Protein AF-A0A1C7LKT2-F1 (afdb_monomer_lite)

Radius of gyration: 26.26 Å; chains: 1; bounding box: 63×82×90 Å

Sequence (319 aa):
MPSHQHATASMPKRRVGNPVPAPVSAPTPRAPQPAPLPENSLSSSDDDTDPEGKGTTSKSAQALRNAARLIPWSIDLFILSLQVFQVGMHPEGDVSRSLSPVDEDEDEDEDDVIERERLRAEKWAEMERQYNMLLALIPGLKKEIERLEDDEPEALHTLADFLDDMVHKAHSDDVGALHYMVLNYFPKGPKYPPLDTDLKDRRGFENVTTGQFCASVHDGDTEVTADDYPSFLYDQDEYDPEAIDKGFLRGALLVMCFKSLFLGPRNAKKHAGKKENGPGKLSLAQKYNITSVTPRLIAYIAVLVHFVLNSQAQWAQID

Structure (mmCIF, N/CA/C/O backbone):
data_AF-A0A1C7LKT2-F1
#
_entry.id   AF-A0A1C7LKT2-F1
#
loop_
_atom_site.group_PDB
_atom_site.id
_atom_site.type_symbol
_atom_site.label_atom_id
_atom_site.label_alt_id
_atom_site.label_comp_id
_atom_site.label_asym_id
_atom_site.label_entity_id
_atom_site.label_seq_id
_atom_site.pdbx_PDB_ins_code
_atom_site.Cartn_x
_atom_site.Cartn_y
_atom_site.Cartn_z
_atom_site.occupancy
_atom_site.B_iso_or_equiv
_atom_site.auth_seq_id
_atom_site.auth_comp_id
_atom_site.auth_asym_id
_atom_site.auth_atom_id
_atom_site.pdbx_PDB_model_num
ATOM 1 N N . MET A 1 1 ? 10.190 -49.371 59.479 1.00 43.12 1 MET A N 1
ATOM 2 C CA . MET A 1 1 ? 10.252 -50.659 58.749 1.00 43.12 1 MET A CA 1
ATOM 3 C C . MET A 1 1 ? 8.806 -51.089 58.536 1.00 43.12 1 MET A C 1
ATOM 5 O O . MET A 1 1 ? 8.136 -51.188 59.556 1.00 43.12 1 MET A O 1
ATOM 9 N N . PRO A 1 2 ? 8.280 -51.228 57.302 1.00 37.12 2 PRO A N 1
ATOM 10 C CA . PRO A 1 2 ? 8.964 -51.703 56.100 1.00 37.12 2 PRO A CA 1
ATOM 11 C C . PRO A 1 2 ? 8.897 -50.769 54.871 1.00 37.12 2 PRO A C 1
ATOM 13 O O . PRO A 1 2 ? 8.131 -49.816 54.795 1.00 37.12 2 PRO A O 1
ATOM 16 N N . SER A 1 3 ? 9.779 -51.112 53.940 1.00 37.16 3 SER A N 1
ATOM 17 C CA . SER A 1 3 ? 9.945 -50.752 52.530 1.00 37.16 3 SER A CA 1
ATOM 18 C C . SER A 1 3 ? 8.775 -51.146 51.617 1.00 37.16 3 SER A C 1
ATOM 20 O O . SER A 1 3 ? 8.161 -52.172 51.885 1.00 37.16 3 SER A O 1
ATOM 22 N N . HIS A 1 4 ? 8.574 -50.397 50.518 1.00 30.36 4 HIS A N 1
ATOM 23 C CA . HIS A 1 4 ? 8.086 -50.769 49.160 1.00 30.36 4 HIS A CA 1
ATOM 24 C C . HIS A 1 4 ? 7.442 -49.514 48.526 1.00 30.36 4 HIS A C 1
ATOM 26 O O . HIS A 1 4 ? 6.746 -48.798 49.228 1.00 30.36 4 HIS A O 1
ATOM 32 N N . GLN A 1 5 ? 7.563 -49.123 47.257 1.00 33.22 5 GLN A N 1
ATOM 33 C CA . GLN A 1 5 ? 8.226 -49.571 46.029 1.00 33.22 5 GLN A CA 1
ATOM 34 C C . GLN A 1 5 ? 8.144 -48.345 45.088 1.00 33.22 5 GLN A C 1
ATOM 36 O O . GLN A 1 5 ? 7.064 -47.777 44.940 1.00 33.22 5 GLN A O 1
ATOM 41 N N . HIS A 1 6 ? 9.241 -47.921 44.455 1.00 32.25 6 HIS A N 1
ATOM 42 C CA . HIS A 1 6 ? 9.173 -46.945 43.361 1.00 32.25 6 HIS A CA 1
ATOM 43 C C . HIS A 1 6 ? 8.729 -47.672 42.088 1.00 32.25 6 HIS A C 1
ATOM 45 O O . HIS A 1 6 ? 9.453 -48.526 41.581 1.00 32.25 6 HIS A O 1
ATOM 51 N N . ALA A 1 7 ? 7.542 -47.342 41.581 1.00 32.31 7 ALA A N 1
ATOM 52 C CA . ALA A 1 7 ? 7.090 -47.769 40.265 1.00 32.31 7 ALA A CA 1
ATOM 53 C C . ALA A 1 7 ? 7.686 -46.833 39.202 1.00 32.31 7 ALA A C 1
ATOM 55 O O . ALA A 1 7 ? 7.346 -45.653 39.137 1.00 32.31 7 ALA A O 1
ATOM 56 N N . THR A 1 8 ? 8.590 -47.354 38.374 1.00 33.34 8 THR A N 1
ATOM 57 C CA . THR A 1 8 ? 9.055 -46.700 37.150 1.00 33.34 8 THR A CA 1
ATOM 58 C C . THR A 1 8 ? 8.085 -47.037 36.017 1.00 33.34 8 THR A C 1
ATOM 60 O O . THR A 1 8 ? 7.976 -48.183 35.585 1.00 33.34 8 THR A O 1
ATOM 63 N N . ALA A 1 9 ? 7.339 -46.041 35.541 1.00 34.56 9 ALA A N 1
ATOM 64 C CA . ALA A 1 9 ? 6.486 -46.185 34.366 1.00 34.56 9 ALA A CA 1
ATOM 65 C C . ALA A 1 9 ? 7.345 -46.094 33.092 1.00 34.56 9 ALA A C 1
ATOM 67 O O . ALA A 1 9 ? 7.949 -45.062 32.807 1.00 34.56 9 ALA A O 1
ATOM 68 N N . SER A 1 10 ? 7.414 -47.188 32.331 1.00 34.94 10 SER A N 1
ATOM 69 C CA . SER A 1 10 ? 8.033 -47.240 31.003 1.00 34.94 10 SER A CA 1
ATOM 70 C C . SER A 1 10 ? 7.023 -46.772 29.950 1.00 34.94 10 SER A C 1
ATOM 72 O O . SER A 1 10 ? 5.938 -47.343 29.840 1.00 34.94 10 SER A O 1
ATOM 74 N N . MET A 1 11 ? 7.360 -45.724 29.190 1.00 36.59 11 MET A N 1
ATOM 75 C CA . MET A 1 11 ? 6.537 -45.246 28.072 1.00 36.59 11 MET A CA 1
ATOM 76 C C . MET A 1 11 ? 6.595 -46.212 26.872 1.00 36.59 11 MET A C 1
ATOM 78 O O . MET A 1 11 ? 7.679 -46.685 26.519 1.00 36.59 11 MET A O 1
ATOM 82 N N . PRO A 1 12 ? 5.468 -46.476 26.184 1.00 37.53 12 PRO A N 1
ATOM 83 C CA . PRO A 1 12 ? 5.465 -47.285 24.971 1.00 37.53 12 PRO A CA 1
ATOM 84 C C . PRO A 1 12 ? 6.092 -46.520 23.794 1.00 37.53 12 PRO A C 1
ATOM 86 O O . PRO A 1 12 ? 5.756 -45.368 23.521 1.00 37.53 12 PRO A O 1
ATOM 89 N N . LYS A 1 13 ? 7.000 -47.182 23.064 1.00 40.09 13 LYS A N 1
ATOM 90 C CA . LYS A 1 13 ? 7.654 -46.635 21.865 1.00 40.09 13 LYS A CA 1
ATOM 91 C C . LYS A 1 13 ? 6.621 -46.336 20.769 1.00 40.09 13 LYS A C 1
ATOM 93 O O . LYS A 1 13 ? 5.863 -47.217 20.362 1.00 40.09 13 LYS A O 1
ATOM 98 N N . ARG A 1 14 ? 6.631 -45.094 20.276 1.00 37.56 14 ARG A N 1
ATOM 99 C CA . ARG A 1 14 ? 5.799 -44.597 19.169 1.00 37.56 14 ARG A CA 1
ATOM 100 C C . ARG A 1 14 ? 6.119 -45.387 17.892 1.00 37.56 14 ARG A C 1
ATOM 102 O O . ARG A 1 14 ? 7.275 -45.477 17.486 1.00 37.56 14 ARG A O 1
ATOM 109 N N . ARG A 1 15 ? 5.098 -45.978 17.270 1.00 37.84 15 ARG A N 1
ATOM 110 C CA . ARG A 1 15 ? 5.201 -46.671 15.978 1.00 37.84 15 ARG A CA 1
ATOM 111 C C . ARG A 1 15 ? 5.402 -45.605 14.894 1.00 37.84 15 ARG A C 1
ATOM 113 O O . ARG A 1 15 ? 4.523 -44.768 14.710 1.00 37.84 15 ARG A O 1
ATOM 120 N N . VAL A 1 16 ? 6.550 -45.609 14.219 1.00 41.91 16 VAL A N 1
ATOM 121 C CA . VAL A 1 16 ? 6.811 -44.730 13.068 1.00 41.91 16 VAL A CA 1
ATOM 122 C C . VAL A 1 16 ? 5.925 -45.210 11.918 1.00 41.91 16 VAL A C 1
ATOM 124 O O . VAL A 1 16 ? 6.128 -46.301 11.388 1.00 41.91 16 VAL A O 1
ATOM 127 N N . GLY A 1 17 ? 4.875 -44.449 11.610 1.00 43.19 17 GLY A N 1
ATOM 128 C CA . GLY A 1 17 ? 4.082 -44.631 10.397 1.00 43.19 17 GLY A CA 1
ATOM 129 C C . GLY A 1 17 ? 4.823 -44.043 9.198 1.00 43.19 17 GLY A C 1
ATOM 130 O O . GLY A 1 17 ? 5.532 -43.049 9.345 1.00 43.19 17 GLY A O 1
ATOM 131 N N . ASN A 1 18 ? 4.675 -44.664 8.027 1.00 41.94 18 ASN A N 1
ATOM 132 C CA . ASN A 1 18 ? 5.232 -44.148 6.776 1.00 41.94 18 ASN A CA 1
ATOM 133 C C . ASN A 1 18 ? 4.721 -42.721 6.488 1.00 41.94 18 ASN A C 1
ATOM 135 O O . ASN A 1 18 ? 3.565 -42.426 6.810 1.00 41.94 18 ASN A O 1
ATOM 139 N N . PRO A 1 19 ? 5.543 -41.854 5.868 1.00 38.00 19 PRO A N 1
ATOM 140 C CA . PRO A 1 19 ? 5.160 -40.480 5.574 1.00 38.00 19 PRO A CA 1
ATOM 141 C C . PRO A 1 19 ? 3.972 -40.437 4.608 1.00 38.00 19 PRO A C 1
ATOM 143 O O . PRO A 1 19 ? 3.955 -41.105 3.573 1.00 38.00 19 PRO A O 1
ATOM 146 N N . VAL A 1 20 ? 2.966 -39.645 4.978 1.00 45.84 20 VAL A N 1
ATOM 147 C CA . VAL A 1 20 ? 1.827 -39.296 4.126 1.00 45.84 20 VAL A CA 1
ATOM 148 C C . VAL A 1 20 ? 2.336 -38.325 3.051 1.00 45.84 20 VAL A C 1
ATOM 150 O O . VAL A 1 20 ? 3.010 -37.359 3.410 1.00 45.84 20 VAL A O 1
ATOM 153 N N . PRO A 1 21 ? 2.064 -38.550 1.753 1.00 38.00 21 PRO A N 1
ATOM 154 C CA . PRO A 1 21 ? 2.468 -37.613 0.710 1.00 38.00 21 PRO A CA 1
ATOM 155 C C . PRO A 1 21 ? 1.769 -36.263 0.909 1.00 38.00 21 PRO A C 1
ATOM 157 O O . PRO A 1 21 ? 0.573 -36.213 1.206 1.00 38.00 21 PRO A O 1
ATOM 160 N N . ALA A 1 22 ? 2.531 -35.178 0.753 1.00 37.25 22 ALA A N 1
ATOM 161 C CA . ALA A 1 22 ? 2.031 -33.816 0.880 1.00 37.25 22 ALA A CA 1
ATOM 162 C C . ALA A 1 22 ? 0.863 -33.564 -0.096 1.00 37.25 22 ALA A C 1
ATOM 164 O O . ALA A 1 22 ? 0.905 -34.037 -1.238 1.00 37.25 22 ALA A O 1
ATOM 165 N N . PRO A 1 23 ? -0.184 -32.833 0.326 1.00 35.50 23 PRO A N 1
ATOM 166 C CA . PRO A 1 23 ? -1.271 -32.464 -0.565 1.00 35.50 23 PRO A CA 1
ATOM 167 C C . PRO A 1 23 ? -0.732 -31.572 -1.686 1.00 35.50 23 PRO A C 1
ATOM 169 O O . PRO A 1 23 ? -0.062 -30.573 -1.441 1.00 35.50 23 PRO A O 1
ATOM 172 N N . VAL A 1 24 ? -1.031 -31.951 -2.928 1.00 39.66 24 VAL A N 1
ATOM 173 C CA . VAL A 1 24 ? -0.733 -31.150 -4.117 1.00 39.66 24 VAL A CA 1
ATOM 174 C C . VAL A 1 24 ? -1.527 -29.848 -4.014 1.00 39.66 24 VAL A C 1
ATOM 176 O O . VAL A 1 24 ? -2.759 -29.876 -4.021 1.00 39.66 24 VAL A O 1
ATOM 179 N N . SER A 1 25 ? -0.827 -28.720 -3.889 1.00 36.69 25 SER A N 1
ATOM 180 C CA . SER A 1 25 ? -1.429 -27.387 -3.855 1.00 36.69 25 SER A CA 1
ATOM 181 C C . SER A 1 25 ? -2.279 -27.167 -5.104 1.00 36.69 25 SER A C 1
ATOM 183 O O . SER A 1 25 ? -1.775 -27.177 -6.228 1.00 36.69 25 SER A O 1
ATOM 185 N N . ALA A 1 26 ? -3.584 -26.983 -4.914 1.00 35.00 26 ALA A N 1
ATOM 186 C CA . ALA A 1 26 ? -4.469 -26.554 -5.986 1.00 35.00 26 ALA A CA 1
ATOM 187 C C . ALA A 1 26 ? -4.040 -25.155 -6.475 1.00 35.00 26 ALA A C 1
ATOM 189 O O . ALA A 1 26 ? -3.630 -24.330 -5.654 1.00 35.00 26 ALA A O 1
ATOM 190 N N . PRO A 1 27 ? -4.138 -24.857 -7.782 1.00 32.62 27 PRO A N 1
ATOM 191 C CA . PRO A 1 27 ? -3.798 -23.541 -8.303 1.00 32.62 27 PRO A CA 1
ATOM 192 C C . PRO A 1 27 ? -4.693 -22.475 -7.664 1.00 32.62 27 PRO A C 1
ATOM 194 O O . PRO A 1 27 ? -5.922 -22.536 -7.752 1.00 32.62 27 PRO A O 1
ATOM 197 N N . THR A 1 28 ? -4.064 -21.494 -7.019 1.00 33.53 28 THR A N 1
ATOM 198 C CA . THR A 1 28 ? -4.732 -20.325 -6.445 1.00 33.53 28 THR A CA 1
ATOM 199 C C . THR A 1 28 ? -5.542 -19.612 -7.537 1.00 33.53 28 THR A C 1
ATOM 201 O O . THR A 1 28 ? -4.986 -19.311 -8.598 1.00 33.53 28 THR A O 1
ATOM 204 N N . PRO A 1 29 ? -6.837 -19.311 -7.323 1.00 31.59 29 PRO A N 1
ATOM 205 C CA . PRO A 1 29 ? -7.627 -18.551 -8.284 1.00 31.59 29 PRO A CA 1
ATOM 206 C C . PRO A 1 29 ? -6.966 -17.196 -8.546 1.00 31.59 29 PRO A C 1
ATOM 208 O O . PRO A 1 29 ? -6.670 -16.451 -7.610 1.00 31.59 29 PRO A O 1
ATOM 211 N N . ARG A 1 30 ? -6.733 -16.869 -9.822 1.00 37.25 30 ARG A N 1
ATOM 212 C CA . ARG A 1 30 ? -6.173 -15.576 -10.230 1.00 37.25 30 ARG A CA 1
ATOM 213 C C . ARG A 1 30 ? -7.099 -14.468 -9.727 1.00 37.25 30 ARG A C 1
ATOM 215 O O . ARG A 1 30 ? -8.268 -14.424 -10.109 1.00 37.25 30 ARG A O 1
ATOM 222 N N . ALA A 1 31 ? -6.585 -13.602 -8.853 1.00 37.94 31 ALA A N 1
ATOM 223 C CA . ALA A 1 31 ? -7.336 -12.458 -8.353 1.00 37.94 31 ALA A CA 1
ATOM 224 C C . ALA A 1 31 ? -7.829 -11.600 -9.537 1.00 37.94 31 ALA A C 1
ATOM 226 O O . ALA A 1 31 ? -7.081 -11.435 -10.509 1.00 37.94 31 ALA A O 1
ATOM 227 N N . PRO A 1 32 ? -9.061 -11.064 -9.488 1.00 36.28 32 PRO A N 1
ATOM 228 C CA . PRO A 1 32 ? -9.547 -10.156 -10.517 1.00 36.28 32 PRO A CA 1
ATOM 229 C C . PRO A 1 32 ? -8.624 -8.936 -10.575 1.00 36.28 32 PRO A C 1
ATOM 231 O O . PRO A 1 32 ? -8.470 -8.210 -9.593 1.00 36.28 32 PRO A O 1
ATOM 234 N N . GLN A 1 33 ? -7.967 -8.754 -11.718 1.00 43.78 33 GLN A N 1
ATOM 235 C CA . GLN A 1 33 ? -7.133 -7.587 -11.973 1.00 43.78 33 GLN A CA 1
ATOM 236 C C . GLN A 1 33 ? -8.020 -6.392 -12.356 1.00 43.78 33 GLN A C 1
ATOM 238 O O . GLN A 1 33 ? -9.104 -6.597 -12.916 1.00 43.78 33 GLN A O 1
ATOM 243 N N . PRO A 1 34 ? -7.590 -5.150 -12.066 1.00 44.06 34 PRO A N 1
ATOM 244 C CA . PRO A 1 34 ? -8.231 -3.958 -12.610 1.00 44.06 34 PRO A CA 1
ATOM 245 C C . PRO A 1 34 ? -8.346 -4.079 -14.134 1.00 44.06 34 PRO A C 1
ATOM 247 O O . PRO A 1 34 ? -7.479 -4.671 -14.777 1.00 44.06 34 PRO A O 1
ATOM 250 N N . ALA A 1 35 ? -9.421 -3.545 -14.716 1.00 45.50 35 ALA A N 1
ATOM 251 C CA . ALA A 1 35 ? -9.588 -3.585 -16.165 1.00 45.50 35 ALA A CA 1
ATOM 252 C C . ALA A 1 35 ? -8.393 -2.887 -16.852 1.00 45.50 35 ALA A C 1
ATOM 254 O O . ALA A 1 35 ? -8.042 -1.779 -16.432 1.00 45.50 35 ALA A O 1
ATOM 255 N N . PRO A 1 36 ? -7.779 -3.501 -17.881 1.00 45.28 36 PRO A N 1
ATOM 256 C CA . PRO A 1 36 ? -6.675 -2.884 -18.605 1.00 45.28 36 PRO A CA 1
ATOM 257 C C . PRO A 1 36 ? -7.133 -1.584 -19.277 1.00 45.28 36 PRO A C 1
ATOM 259 O O . PRO A 1 36 ? -8.287 -1.456 -19.700 1.00 45.28 36 PRO A O 1
ATOM 262 N N . LEU A 1 37 ? -6.229 -0.605 -19.363 1.00 50.91 37 LEU A N 1
ATOM 263 C CA . LEU A 1 37 ? -6.481 0.637 -20.099 1.00 50.91 37 LEU A CA 1
ATOM 264 C C . LEU A 1 37 ? -6.634 0.365 -21.620 1.00 50.91 37 LEU A C 1
ATOM 266 O O . LEU A 1 37 ? -6.286 -0.713 -22.105 1.00 50.91 37 LEU A O 1
ATOM 270 N N . PRO A 1 38 ? -7.163 1.321 -22.405 1.00 41.50 38 PRO A N 1
ATOM 271 C CA . PRO A 1 38 ? -7.199 1.202 -23.863 1.00 41.50 38 PRO A CA 1
ATOM 272 C C . PRO A 1 38 ? -5.781 1.207 -24.467 1.00 41.50 38 PRO A C 1
ATOM 274 O O . PRO A 1 38 ? -4.944 1.996 -24.047 1.00 41.50 38 PRO A O 1
ATOM 277 N N . GLU A 1 39 ? -5.533 0.398 -25.504 1.00 43.00 39 GLU A N 1
ATOM 278 C CA . GLU A 1 39 ? -4.193 0.123 -26.073 1.00 43.00 39 GLU A CA 1
ATOM 279 C C . GLU A 1 39 ? -3.407 1.345 -26.608 1.00 43.00 39 GLU A C 1
ATOM 281 O O . GLU A 1 39 ? -2.193 1.262 -26.770 1.00 43.00 39 GLU A O 1
ATOM 286 N N . ASN A 1 40 ? -4.048 2.500 -26.825 1.00 40.94 40 ASN A N 1
ATOM 287 C CA . ASN A 1 40 ? -3.419 3.698 -27.411 1.00 40.94 40 ASN A CA 1
ATOM 288 C C . ASN A 1 40 ? -2.955 4.749 -26.380 1.00 40.94 40 ASN A C 1
ATOM 290 O O . ASN A 1 40 ? -2.683 5.892 -26.739 1.00 40.94 40 ASN A O 1
ATOM 294 N N . SER A 1 41 ? -2.874 4.415 -25.090 1.00 44.97 41 SER A N 1
ATOM 295 C CA . SER A 1 41 ? -2.537 5.391 -24.038 1.00 44.97 41 SER A CA 1
ATOM 296 C C . SER A 1 41 ? -1.055 5.768 -23.924 1.00 44.97 41 SER A C 1
ATOM 298 O O . SER A 1 41 ? -0.748 6.648 -23.128 1.00 44.97 41 SER A O 1
ATOM 300 N N . LEU A 1 42 ? -0.148 5.154 -24.689 1.00 45.62 42 LEU A N 1
ATOM 301 C CA . LEU A 1 42 ? 1.290 5.479 -24.685 1.00 45.62 42 LEU A CA 1
ATOM 302 C C . LEU A 1 42 ? 1.835 5.909 -26.059 1.00 45.62 42 LEU A C 1
ATOM 304 O O . LEU A 1 42 ? 3.008 6.245 -26.165 1.00 45.62 42 LEU A O 1
ATOM 308 N N . SER A 1 43 ? 1.015 5.946 -27.117 1.00 42.41 43 SER A N 1
ATOM 309 C CA . SER A 1 43 ? 1.480 6.425 -28.424 1.00 42.41 43 SER A CA 1
ATOM 310 C C . SER A 1 43 ? 1.582 7.951 -28.427 1.00 42.41 43 SER A C 1
ATOM 312 O O . SER A 1 43 ? 0.566 8.648 -28.405 1.00 42.41 43 SER A O 1
ATOM 314 N N . SER A 1 44 ? 2.803 8.480 -28.462 1.00 43.19 44 SER A N 1
ATOM 315 C CA . SER A 1 44 ? 3.067 9.905 -28.644 1.00 43.19 44 SER A CA 1
ATOM 316 C C . SER A 1 44 ? 2.798 10.323 -30.094 1.00 43.19 44 SER A C 1
ATOM 318 O O . SER A 1 44 ? 3.673 10.228 -30.953 1.00 43.19 44 SER A O 1
ATOM 320 N N . SER A 1 45 ? 1.589 10.799 -30.377 1.00 42.16 45 SER A N 1
ATOM 321 C CA . SER A 1 45 ? 1.324 11.611 -31.568 1.00 42.16 45 SER A CA 1
ATOM 322 C C . SER A 1 45 ? 0.098 12.501 -31.358 1.00 42.16 45 SER A C 1
ATOM 324 O O . SER A 1 45 ? -0.880 12.363 -32.082 1.00 42.16 45 SER A O 1
ATOM 326 N N . ASP A 1 46 ? 0.139 13.392 -30.367 1.00 40.88 46 ASP A N 1
ATOM 327 C CA . ASP A 1 46 ? -0.843 14.475 -30.247 1.00 40.88 46 ASP A CA 1
ATOM 328 C C . ASP A 1 46 ? -0.086 15.809 -30.201 1.00 40.88 46 ASP A C 1
ATOM 330 O O . ASP A 1 46 ? 0.447 16.222 -29.170 1.00 40.88 46 ASP A O 1
ATOM 334 N N . ASP A 1 47 ? 0.007 16.433 -31.374 1.00 39.31 47 ASP A N 1
ATOM 335 C CA . ASP A 1 47 ? 0.443 17.811 -31.584 1.00 39.31 47 ASP A CA 1
ATOM 336 C C . ASP A 1 47 ? -0.735 18.735 -31.233 1.00 39.31 47 ASP A C 1
ATOM 338 O O . ASP A 1 47 ? -1.543 19.082 -32.090 1.00 39.31 47 ASP A O 1
ATOM 342 N N . ASP A 1 48 ? -0.890 19.059 -29.948 1.00 41.88 48 ASP A N 1
ATOM 343 C CA . ASP A 1 48 ? -1.868 20.040 -29.459 1.00 41.88 48 ASP A CA 1
ATOM 344 C C . ASP A 1 48 ? -1.110 21.188 -28.775 1.00 41.88 48 ASP A C 1
ATOM 346 O O . ASP A 1 48 ? -0.916 21.223 -27.557 1.00 41.88 48 ASP A O 1
ATOM 350 N N . THR A 1 49 ? -0.636 22.142 -29.579 1.00 37.47 49 THR A N 1
ATOM 351 C CA . THR A 1 49 ? -0.135 23.428 -29.081 1.00 37.47 49 THR A CA 1
ATOM 352 C C . THR A 1 49 ? -1.311 24.389 -28.873 1.00 37.47 49 THR A C 1
ATOM 354 O O . THR A 1 49 ? -1.804 25.003 -29.816 1.00 37.47 49 THR A O 1
ATOM 357 N N . ASP A 1 50 ? -1.754 24.543 -27.621 1.00 39.22 50 ASP A N 1
ATOM 358 C CA . ASP A 1 50 ? -2.653 25.625 -27.196 1.00 39.22 50 ASP A CA 1
ATOM 359 C C . ASP A 1 50 ? -1.808 26.872 -26.835 1.00 39.22 50 ASP A C 1
ATOM 361 O O . ASP A 1 50 ? -0.957 26.793 -25.940 1.00 39.22 50 ASP A O 1
ATOM 365 N N . PRO A 1 51 ? -1.966 28.021 -27.524 1.00 39.94 51 PRO A N 1
ATOM 366 C CA . PRO A 1 51 ? -1.103 29.192 -27.347 1.00 39.94 51 PRO A CA 1
ATOM 367 C C . PRO A 1 51 ? -1.309 29.965 -26.028 1.00 39.94 51 PRO A C 1
ATOM 369 O O . PRO A 1 51 ? -0.614 30.955 -25.800 1.00 39.94 51 PRO A O 1
ATOM 372 N N . GLU A 1 52 ? -2.204 29.535 -25.132 1.00 41.66 52 GLU A N 1
ATOM 373 C CA . GLU A 1 52 ? -2.466 30.212 -23.854 1.00 41.66 52 GLU A CA 1
ATOM 374 C C . GLU A 1 52 ? -2.174 29.344 -22.615 1.00 41.66 52 GLU A C 1
ATOM 376 O O . GLU A 1 52 ? -3.080 28.945 -21.894 1.00 41.66 52 GLU A O 1
ATOM 381 N N . GLY A 1 53 ? -0.892 29.104 -22.310 1.00 40.53 53 GLY A N 1
ATOM 382 C CA . GLY A 1 53 ? -0.314 29.080 -20.945 1.00 40.53 53 GLY A CA 1
ATOM 383 C C . GLY A 1 53 ? -0.958 28.262 -19.803 1.00 40.53 53 GLY A C 1
ATOM 384 O O . GLY A 1 53 ? -0.529 28.403 -18.657 1.00 40.53 53 GLY A O 1
ATOM 385 N N . LYS A 1 54 ? -1.954 27.409 -20.048 1.00 40.03 54 LYS A N 1
ATOM 386 C CA . LYS A 1 54 ? -2.539 26.473 -19.081 1.00 40.03 54 LYS A CA 1
ATOM 387 C C . LYS A 1 54 ? -2.311 25.069 -19.612 1.00 40.03 54 LYS A C 1
ATOM 389 O O . LYS A 1 54 ? -3.124 24.561 -20.368 1.00 40.03 54 LYS A O 1
ATOM 394 N N . GLY A 1 55 ? -1.187 24.467 -19.224 1.00 39.66 55 GLY A N 1
ATOM 395 C CA . GLY A 1 55 ? -0.768 23.150 -19.701 1.00 39.66 55 GLY A CA 1
ATOM 396 C C . GLY A 1 55 ? -1.860 22.093 -19.532 1.00 39.66 55 GLY A C 1
ATOM 397 O O . GLY A 1 55 ? -2.093 21.586 -18.433 1.00 39.66 55 GLY A O 1
ATOM 398 N N . THR A 1 56 ? -2.529 21.759 -20.629 1.00 43.38 56 THR A N 1
ATOM 399 C CA . THR A 1 56 ? -3.366 20.575 -20.771 1.00 43.38 56 THR A CA 1
ATOM 400 C C . THR A 1 56 ? -2.426 19.376 -20.810 1.00 43.38 56 THR A C 1
ATOM 402 O O . THR A 1 56 ? -1.679 19.164 -21.759 1.00 43.38 56 THR A O 1
ATOM 405 N N . THR A 1 57 ? -2.386 18.601 -19.726 1.00 54.38 57 THR A N 1
ATOM 406 C CA . THR A 1 57 ? -1.639 17.337 -19.726 1.00 54.38 57 THR A CA 1
ATOM 407 C C . THR A 1 57 ? -2.252 16.410 -20.775 1.00 54.38 57 THR A C 1
ATOM 409 O O . THR A 1 57 ? -3.471 16.224 -20.796 1.00 54.38 57 THR A O 1
ATOM 412 N N . SER A 1 58 ? -1.421 15.852 -21.663 1.00 79.12 58 SER A N 1
ATOM 413 C CA . SER A 1 58 ? -1.891 14.937 -22.710 1.00 79.12 58 SER A CA 1
ATOM 414 C C . SER A 1 58 ? -2.688 13.772 -22.104 1.00 79.12 58 SER A C 1
ATOM 416 O O . SER A 1 58 ? -2.401 13.304 -20.994 1.00 79.12 58 SER A O 1
ATOM 418 N N . LYS A 1 59 ? -3.712 13.296 -22.825 1.00 74.44 59 LYS A N 1
ATOM 419 C CA . LYS A 1 59 ? -4.608 12.216 -22.371 1.00 74.44 59 LYS A CA 1
ATOM 420 C C . LYS A 1 59 ? -3.834 10.945 -22.000 1.00 74.44 59 LYS A C 1
ATOM 422 O O . LYS A 1 59 ? -4.219 10.265 -21.049 1.00 74.44 59 LYS A O 1
ATOM 427 N N . SER A 1 60 ? -2.734 10.666 -22.701 1.00 75.62 60 SER A N 1
ATOM 428 C CA . SER A 1 60 ? -1.796 9.569 -22.429 1.00 75.62 60 SER A CA 1
ATOM 429 C C . SER A 1 60 ? -1.109 9.718 -21.069 1.00 75.62 60 SER A C 1
ATOM 431 O O . SER A 1 60 ? -1.199 8.834 -20.216 1.00 75.62 60 SER A O 1
ATOM 433 N N . ALA A 1 61 ? -0.520 10.886 -20.805 1.00 79.19 61 ALA A N 1
ATOM 434 C CA . ALA A 1 61 ? 0.143 11.197 -19.539 1.00 79.19 61 ALA A CA 1
ATOM 435 C C . ALA A 1 61 ? -0.825 11.126 -18.344 1.00 79.19 61 ALA A C 1
ATOM 437 O O . ALA A 1 61 ? -0.480 10.625 -17.271 1.00 79.19 61 ALA A O 1
ATOM 438 N N . GLN A 1 62 ? -2.068 11.584 -18.522 1.00 82.69 62 GLN A N 1
ATOM 439 C CA . GLN A 1 62 ? -3.092 11.485 -17.483 1.00 82.69 62 GLN A CA 1
ATOM 440 C C . GLN A 1 62 ? -3.550 10.035 -17.242 1.00 82.69 62 GLN A C 1
ATOM 442 O O . GLN A 1 62 ? -3.850 9.676 -16.098 1.00 82.69 62 GLN A O 1
ATOM 447 N N . ALA A 1 63 ? -3.600 9.198 -18.283 1.00 85.19 63 ALA A N 1
ATOM 448 C CA . ALA A 1 63 ? -3.913 7.775 -18.161 1.00 85.19 63 ALA A CA 1
ATOM 449 C C . ALA A 1 63 ? -2.812 7.021 -17.401 1.00 85.19 63 ALA A C 1
ATOM 451 O O . ALA A 1 63 ? -3.121 6.331 -16.429 1.00 85.19 63 ALA A O 1
ATOM 452 N N . LEU A 1 64 ? -1.542 7.243 -17.762 1.00 88.50 64 LEU A N 1
ATOM 453 C CA . LEU A 1 64 ? -0.387 6.675 -17.062 1.00 88.50 64 LEU A CA 1
ATOM 454 C C . LEU A 1 64 ? -0.372 7.096 -15.588 1.00 88.50 64 LEU A C 1
ATOM 456 O O . LEU A 1 64 ? -0.269 6.252 -14.701 1.00 88.50 64 LEU A O 1
ATOM 460 N N . ARG A 1 65 ? -0.589 8.388 -15.311 1.00 89.50 65 ARG A N 1
ATOM 461 C CA . ARG A 1 65 ? -0.715 8.907 -13.942 1.00 89.50 65 ARG A CA 1
ATOM 462 C C . ARG A 1 65 ? -1.813 8.189 -13.154 1.00 89.50 65 ARG A C 1
ATOM 464 O O . ARG A 1 65 ? -1.622 7.873 -11.985 1.00 89.50 65 ARG A O 1
ATOM 471 N N . ASN A 1 66 ? -2.977 7.959 -13.762 1.00 87.19 66 ASN A N 1
ATOM 472 C CA . ASN A 1 66 ? -4.087 7.279 -13.095 1.00 87.19 66 ASN A CA 1
ATOM 473 C C . ASN A 1 66 ? -3.778 5.802 -12.815 1.00 87.19 66 ASN A C 1
ATOM 475 O O . ASN A 1 66 ? -4.144 5.325 -11.744 1.00 87.19 66 ASN A O 1
ATOM 479 N N . ALA A 1 67 ? -3.109 5.106 -13.737 1.00 89.75 67 ALA A N 1
ATOM 480 C CA . ALA A 1 67 ? -2.688 3.721 -13.540 1.00 89.75 67 ALA A CA 1
ATOM 481 C C . ALA A 1 67 ? -1.593 3.598 -12.475 1.00 89.75 67 ALA A C 1
ATOM 483 O O . ALA A 1 67 ? -1.705 2.758 -11.591 1.00 89.75 67 ALA A O 1
ATOM 484 N N . ALA A 1 68 ? -0.597 4.487 -12.478 1.00 92.19 68 ALA A N 1
ATOM 485 C CA . ALA A 1 68 ? 0.468 4.486 -11.476 1.00 92.19 68 ALA A CA 1
ATOM 486 C C . ALA A 1 68 ? -0.081 4.627 -10.043 1.00 92.19 68 ALA A C 1
ATOM 488 O O . ALA A 1 68 ? 0.377 3.968 -9.115 1.00 92.19 68 ALA A O 1
ATOM 489 N N . ARG A 1 69 ? -1.160 5.400 -9.861 1.00 90.88 69 ARG A N 1
ATOM 490 C CA . ARG A 1 69 ? -1.846 5.524 -8.561 1.00 90.88 69 ARG A CA 1
ATOM 491 C C . ARG A 1 69 ? -2.563 4.255 -8.088 1.00 90.88 69 ARG A C 1
ATOM 493 O O . ARG A 1 69 ? -3.008 4.230 -6.947 1.00 90.88 69 ARG A O 1
ATOM 500 N N . LEU A 1 70 ? -2.716 3.238 -8.938 1.00 90.50 70 LEU A N 1
ATOM 501 C CA . LEU A 1 70 ? -3.304 1.942 -8.579 1.00 90.50 70 LEU A CA 1
ATOM 502 C C . LEU A 1 70 ? -2.278 0.929 -8.085 1.00 90.50 70 LEU A C 1
ATOM 504 O O . LEU A 1 70 ? -2.664 -0.059 -7.456 1.00 90.50 70 LEU A O 1
ATOM 508 N N . ILE A 1 71 ? -0.996 1.155 -8.365 1.00 93.25 71 ILE A N 1
ATOM 509 C CA . ILE A 1 71 ? 0.100 0.262 -7.990 1.00 93.25 71 ILE A CA 1
ATOM 510 C C . ILE A 1 71 ? 0.077 -0.089 -6.490 1.00 93.25 71 ILE A C 1
ATOM 512 O O . ILE A 1 71 ? 0.029 -1.287 -6.210 1.00 93.25 71 ILE A O 1
ATOM 516 N N . PRO A 1 72 ? -0.031 0.856 -5.527 1.00 91.81 72 PRO A N 1
ATOM 517 C CA . PRO A 1 72 ? -0.016 0.497 -4.102 1.00 91.81 72 PRO A CA 1
ATOM 518 C C . PRO A 1 72 ? -1.179 -0.406 -3.672 1.00 91.81 72 PRO A C 1
ATOM 520 O O . PRO A 1 72 ? -1.074 -1.147 -2.700 1.00 91.81 72 PRO A O 1
ATOM 523 N N . TRP A 1 73 ? -2.300 -0.368 -4.393 1.00 89.88 73 TRP A N 1
ATOM 524 C CA . TRP A 1 73 ? -3.492 -1.156 -4.070 1.00 89.88 73 TRP A CA 1
ATOM 525 C C . TRP A 1 73 ? -3.524 -2.517 -4.760 1.00 89.88 73 TRP A C 1
ATOM 527 O O . TRP A 1 73 ? -4.245 -3.418 -4.324 1.00 89.88 73 TRP A O 1
ATOM 537 N N . SER A 1 74 ? -2.815 -2.645 -5.882 1.00 87.00 74 SER A N 1
ATOM 538 C CA . SER A 1 74 ? -2.941 -3.790 -6.783 1.00 87.00 74 SER A CA 1
ATOM 539 C C . SER A 1 74 ? -1.659 -4.589 -6.948 1.00 87.00 74 SER A C 1
ATOM 541 O O . SER A 1 74 ? -1.770 -5.784 -7.198 1.00 87.00 74 SER A O 1
ATOM 543 N N . ILE A 1 75 ? -0.487 -3.979 -6.768 1.00 91.62 75 ILE A N 1
ATOM 544 C CA . ILE A 1 75 ? 0.826 -4.575 -7.029 1.00 91.62 75 ILE A CA 1
ATOM 545 C C . ILE A 1 75 ? 1.649 -4.599 -5.743 1.00 91.62 75 ILE A C 1
ATOM 547 O O . ILE A 1 75 ? 1.751 -5.654 -5.124 1.00 91.62 75 ILE A O 1
ATOM 551 N N . ASP A 1 76 ? 2.187 -3.458 -5.321 1.00 89.44 76 ASP A N 1
ATOM 552 C CA . ASP A 1 76 ? 3.049 -3.359 -4.147 1.00 89.44 76 ASP A CA 1
ATOM 553 C C . ASP A 1 76 ? 3.073 -1.919 -3.618 1.00 89.44 76 ASP A C 1
ATOM 555 O O . ASP A 1 76 ? 3.039 -0.962 -4.397 1.00 89.44 76 ASP A O 1
ATOM 559 N N . LEU A 1 77 ? 3.100 -1.775 -2.293 1.00 85.00 77 LEU A N 1
ATOM 560 C CA . LEU A 1 77 ? 3.157 -0.486 -1.605 1.00 85.00 77 LEU A CA 1
ATOM 561 C C . LEU A 1 77 ? 4.544 0.170 -1.715 1.00 85.00 77 LEU A C 1
ATOM 563 O O . LEU A 1 77 ? 4.633 1.395 -1.736 1.00 85.00 77 LEU A O 1
ATOM 567 N N . PHE A 1 78 ? 5.596 -0.641 -1.799 1.00 85.25 78 PHE A N 1
ATOM 568 C CA . PHE A 1 78 ? 7.001 -0.242 -1.806 1.00 85.25 78 PHE A CA 1
ATOM 569 C C . PHE A 1 78 ? 7.705 -0.736 -3.072 1.00 85.25 78 PHE A C 1
ATOM 571 O O . PHE A 1 78 ? 8.862 -1.157 -3.026 1.00 85.25 78 PHE A O 1
ATOM 578 N N . ILE A 1 79 ? 6.989 -0.729 -4.201 1.00 90.62 79 ILE A N 1
ATOM 579 C CA . ILE A 1 79 ? 7.566 -1.133 -5.480 1.00 90.62 79 ILE A CA 1
ATOM 580 C C . ILE A 1 79 ? 8.854 -0.348 -5.760 1.00 90.62 79 ILE A C 1
ATOM 582 O O . ILE A 1 79 ? 8.949 0.841 -5.461 1.00 90.62 79 ILE A O 1
ATOM 586 N N . LEU A 1 80 ? 9.835 -1.033 -6.342 1.00 92.88 80 LEU A N 1
ATOM 587 C CA . LEU A 1 80 ? 11.069 -0.434 -6.838 1.00 92.88 80 LEU A CA 1
ATOM 588 C C . LEU A 1 80 ? 11.044 -0.552 -8.357 1.00 92.88 80 LEU A C 1
ATOM 590 O O . LEU A 1 80 ? 11.576 -1.518 -8.910 1.00 92.88 80 LEU A O 1
ATOM 594 N N . SER A 1 81 ? 10.356 0.376 -9.030 1.00 95.12 81 SER A N 1
ATOM 595 C CA . SER A 1 81 ? 9.962 0.203 -10.437 1.00 95.12 81 SER A CA 1
ATOM 596 C C . SER A 1 81 ? 11.150 -0.086 -11.354 1.00 95.12 81 SER A C 1
ATOM 598 O O . SER A 1 81 ? 11.048 -0.944 -12.226 1.00 95.12 81 SER A O 1
ATOM 600 N N . LEU A 1 82 ? 12.301 0.548 -11.111 1.00 93.94 82 LEU A N 1
ATOM 601 C CA . LEU A 1 82 ? 13.510 0.313 -11.901 1.00 93.94 82 LEU A CA 1
ATOM 602 C C . LEU A 1 82 ? 14.027 -1.127 -11.761 1.00 93.94 82 LEU A C 1
ATOM 604 O O . LEU A 1 82 ? 14.296 -1.778 -12.765 1.00 93.94 82 LEU A O 1
ATOM 608 N N . GLN A 1 83 ? 14.123 -1.644 -10.531 1.00 92.62 83 GLN A N 1
ATOM 609 C CA . GLN A 1 83 ? 14.570 -3.023 -10.288 1.00 92.62 83 GLN A CA 1
ATOM 610 C C . GLN A 1 83 ? 13.582 -4.024 -10.891 1.00 92.62 83 GLN A C 1
ATOM 612 O O . GLN A 1 83 ? 13.979 -5.018 -11.489 1.00 92.62 83 GLN A O 1
ATOM 617 N N . VAL A 1 84 ? 12.286 -3.722 -10.799 1.00 95.06 84 VAL A N 1
ATOM 618 C CA . VAL A 1 84 ? 11.227 -4.519 -11.423 1.00 95.06 84 VAL A CA 1
ATOM 619 C C . VAL A 1 84 ? 11.366 -4.544 -12.947 1.00 95.06 84 VAL A C 1
ATOM 621 O O . VAL A 1 84 ? 11.197 -5.603 -13.550 1.00 95.06 84 VAL A O 1
ATOM 624 N N . PHE A 1 85 ? 11.702 -3.417 -13.584 1.00 94.31 85 PHE A N 1
ATOM 625 C CA . PHE A 1 85 ? 11.975 -3.374 -15.023 1.00 94.31 85 PHE A CA 1
ATOM 626 C C . PHE A 1 85 ? 13.197 -4.215 -15.386 1.00 94.31 85 PHE A C 1
ATOM 628 O O . PHE A 1 85 ? 13.102 -5.051 -16.279 1.00 94.31 85 PHE A O 1
ATOM 635 N N . GLN A 1 86 ? 14.305 -4.048 -14.664 1.00 90.25 86 GLN A N 1
ATOM 636 C CA . GLN A 1 86 ? 15.553 -4.781 -14.899 1.00 90.25 86 GLN A CA 1
ATOM 637 C C . GLN A 1 86 ? 15.353 -6.300 -14.802 1.00 90.25 86 GLN A C 1
ATOM 639 O O . GLN A 1 86 ? 15.733 -7.033 -15.714 1.00 90.25 86 GLN A O 1
ATOM 644 N N . VAL A 1 87 ? 14.682 -6.770 -13.744 1.00 90.06 87 VAL A N 1
ATOM 645 C CA . VAL A 1 87 ? 14.337 -8.192 -13.570 1.00 90.06 87 VAL A CA 1
ATOM 646 C C . VAL A 1 87 ? 13.418 -8.679 -14.692 1.00 90.06 87 VAL A C 1
ATOM 648 O O . VAL A 1 87 ? 13.632 -9.748 -15.257 1.00 90.06 87 VAL A O 1
ATOM 651 N N . GLY A 1 88 ? 12.401 -7.889 -15.042 1.00 90.31 88 GLY A N 1
ATOM 652 C CA . GLY A 1 88 ? 11.419 -8.249 -16.063 1.00 90.31 88 GLY A CA 1
ATOM 653 C C . GLY A 1 88 ? 11.968 -8.317 -17.490 1.00 90.31 88 GLY A C 1
ATOM 654 O O . GLY A 1 88 ? 11.483 -9.120 -18.289 1.00 90.31 88 GLY A O 1
ATOM 655 N N . MET A 1 89 ? 12.968 -7.495 -17.815 1.00 87.25 89 MET A N 1
ATOM 656 C CA . MET A 1 89 ? 13.650 -7.503 -19.116 1.00 87.25 89 MET A CA 1
ATOM 657 C C . MET A 1 89 ? 14.653 -8.653 -19.247 1.00 87.25 89 MET A C 1
ATOM 659 O O . MET A 1 89 ? 14.863 -9.158 -20.351 1.00 87.25 89 MET A O 1
ATOM 663 N N . HIS A 1 90 ? 15.225 -9.109 -18.130 1.00 82.44 90 HIS A N 1
ATOM 664 C CA . HIS A 1 90 ? 16.244 -10.160 -18.099 1.00 82.44 90 HIS A CA 1
ATOM 665 C C . HIS A 1 90 ? 15.829 -11.356 -17.221 1.00 82.44 90 HIS A C 1
ATOM 667 O O . HIS A 1 90 ? 16.542 -11.702 -16.278 1.00 82.44 90 HIS A O 1
ATOM 673 N N . PRO A 1 91 ? 14.711 -12.044 -17.535 1.00 65.88 91 PRO A N 1
ATOM 674 C CA . PRO A 1 91 ? 14.154 -13.084 -16.667 1.00 65.88 91 PRO A CA 1
ATOM 675 C C . PRO A 1 91 ? 15.061 -14.318 -16.505 1.00 65.88 91 PRO A C 1
ATOM 677 O O . PRO A 1 91 ? 14.925 -15.035 -15.519 1.00 65.88 91 PRO A O 1
ATOM 680 N N . GLU A 1 92 ? 15.998 -14.566 -17.433 1.00 61.50 92 GLU A N 1
ATOM 681 C CA . GLU A 1 92 ? 16.866 -15.760 -17.427 1.00 61.50 92 GLU A CA 1
ATOM 682 C C . GLU A 1 92 ? 18.383 -15.474 -17.516 1.00 61.50 92 GLU A C 1
ATOM 684 O O . GLU A 1 92 ? 19.155 -16.361 -17.879 1.00 61.50 92 GLU A O 1
ATOM 689 N N . GLY A 1 93 ? 18.876 -14.278 -17.172 1.00 52.09 93 GLY A N 1
ATOM 690 C CA . GLY A 1 93 ? 20.323 -14.052 -17.278 1.00 52.09 93 GLY A CA 1
ATOM 691 C C . GLY A 1 93 ? 20.861 -12.765 -16.681 1.00 52.09 93 GLY A C 1
ATOM 692 O O . GLY A 1 93 ? 21.013 -11.791 -17.401 1.00 52.09 93 GLY A O 1
ATOM 693 N N . ASP A 1 94 ? 21.202 -12.804 -15.394 1.00 48.28 94 ASP A N 1
ATOM 694 C CA . ASP A 1 94 ? 22.546 -12.536 -14.856 1.00 48.28 94 ASP A CA 1
ATOM 695 C C . ASP A 1 94 ? 22.437 -12.604 -13.324 1.00 48.28 94 ASP A C 1
ATOM 697 O O . ASP A 1 94 ? 22.296 -11.598 -12.633 1.00 48.28 94 ASP A O 1
ATOM 701 N N . VAL A 1 95 ? 22.484 -13.820 -12.768 1.00 46.84 95 VAL A N 1
ATOM 702 C CA . VAL A 1 95 ? 22.510 -14.039 -11.306 1.00 46.84 95 VAL A CA 1
ATOM 703 C C . VAL A 1 95 ? 23.734 -13.349 -10.655 1.00 46.84 95 VAL A C 1
ATOM 705 O O . VAL A 1 95 ? 23.819 -13.275 -9.435 1.00 46.84 95 VAL A O 1
ATOM 708 N N . SER A 1 96 ? 24.664 -12.787 -11.446 1.00 46.56 96 SER A N 1
ATOM 709 C CA . SER A 1 96 ? 25.900 -12.157 -10.974 1.00 46.56 96 SER A CA 1
ATOM 710 C C . SER A 1 96 ? 25.920 -10.621 -10.971 1.00 46.56 96 SER A C 1
ATOM 712 O O . SER A 1 96 ? 26.905 -10.038 -10.515 1.00 46.56 96 SER A O 1
ATOM 714 N N . ARG A 1 97 ? 24.872 -9.918 -11.425 1.00 50.28 97 ARG A N 1
ATOM 715 C CA . ARG A 1 97 ? 24.894 -8.443 -11.472 1.00 50.28 97 ARG A CA 1
ATOM 716 C C . ARG A 1 97 ? 23.522 -7.827 -11.226 1.00 50.28 97 ARG A C 1
ATOM 718 O O . ARG A 1 97 ? 22.624 -7.976 -12.039 1.00 50.28 97 ARG A O 1
ATOM 725 N N . SER A 1 98 ? 23.421 -7.044 -10.147 1.00 47.41 98 SER A N 1
ATOM 726 C CA . SER A 1 98 ? 22.602 -5.812 -10.021 1.00 47.41 98 SER A CA 1
ATOM 727 C C . SER A 1 98 ? 21.760 -5.685 -8.742 1.00 47.41 98 SER A C 1
ATOM 729 O O . SER A 1 98 ? 21.080 -4.677 -8.554 1.00 47.41 98 SER A O 1
ATOM 731 N N . LEU A 1 99 ? 21.871 -6.604 -7.787 1.00 49.19 99 LEU A N 1
ATOM 732 C CA . LEU A 1 99 ? 21.759 -6.210 -6.380 1.00 49.19 99 LEU A CA 1
ATOM 733 C C . LEU A 1 99 ? 23.202 -6.082 -5.894 1.00 49.19 99 LEU A C 1
ATOM 735 O O . LEU A 1 99 ? 24.001 -6.947 -6.234 1.00 49.19 99 LEU A O 1
ATOM 739 N N . SER A 1 100 ? 23.548 -4.953 -5.266 1.00 45.88 100 SER A N 1
ATOM 740 C CA . SER A 1 100 ? 24.911 -4.545 -4.867 1.00 45.88 100 SER A CA 1
ATOM 741 C C . SER A 1 100 ? 25.854 -5.722 -4.580 1.00 45.88 100 SER A C 1
ATOM 743 O O . SER A 1 100 ? 25.390 -6.658 -3.927 1.00 45.88 100 SER A O 1
ATOM 745 N N . PRO A 1 101 ? 27.148 -5.672 -4.971 1.00 46.22 101 PRO A N 1
ATOM 746 C CA . PRO A 1 101 ? 28.118 -6.652 -4.493 1.00 46.22 101 PRO A CA 1
ATOM 747 C C . PRO A 1 101 ? 28.026 -6.647 -2.968 1.00 46.22 101 PRO A C 1
ATOM 749 O O . PRO A 1 101 ? 28.331 -5.637 -2.338 1.00 46.22 101 PRO A O 1
ATOM 752 N N . VAL A 1 102 ? 27.453 -7.705 -2.399 1.00 55.78 102 VAL A N 1
ATOM 753 C CA . VAL A 1 102 ? 27.523 -7.929 -0.963 1.00 55.78 102 VAL A CA 1
ATOM 754 C C . VAL A 1 102 ? 28.927 -8.457 -0.794 1.00 55.78 102 VAL A C 1
ATOM 756 O O . VAL A 1 102 ? 29.272 -9.427 -1.470 1.00 55.78 102 VAL A O 1
ATOM 759 N N . ASP A 1 103 ? 29.743 -7.743 -0.026 1.00 56.25 103 ASP A N 1
ATOM 760 C CA . ASP A 1 103 ? 31.090 -8.184 0.301 1.00 56.25 103 ASP A CA 1
ATOM 761 C C . ASP A 1 103 ? 30.994 -9.658 0.725 1.00 56.25 103 ASP A C 1
ATOM 763 O O . ASP A 1 103 ? 30.252 -10.000 1.647 1.00 56.25 103 ASP A O 1
ATOM 767 N N . GLU A 1 104 ? 31.610 -10.548 -0.058 1.00 56.91 104 GLU A N 1
ATOM 768 C CA . GLU A 1 104 ? 31.680 -11.969 0.265 1.00 56.91 104 GLU A CA 1
ATOM 769 C C . GLU A 1 104 ? 32.570 -12.070 1.501 1.00 56.91 104 GLU A C 1
ATOM 771 O O . GLU A 1 104 ? 33.797 -12.098 1.401 1.00 56.91 104 GLU A O 1
ATOM 776 N N . ASP A 1 105 ? 31.953 -12.033 2.678 1.00 61.84 105 ASP A N 1
ATOM 777 C CA . ASP A 1 105 ? 32.644 -12.322 3.920 1.00 61.84 105 ASP A CA 1
ATOM 778 C C . ASP A 1 105 ? 33.073 -13.795 3.852 1.00 61.84 105 ASP A C 1
ATOM 780 O O . ASP A 1 105 ? 32.248 -14.702 3.940 1.00 61.84 105 ASP A O 1
ATOM 784 N N . GLU A 1 106 ? 34.375 -14.044 3.660 1.00 63.41 106 GLU A N 1
ATOM 785 C CA . GLU A 1 106 ? 34.961 -15.395 3.545 1.00 63.41 106 GLU A CA 1
ATOM 786 C C . GLU A 1 106 ? 34.702 -16.279 4.790 1.00 63.41 106 GLU A C 1
ATOM 788 O O . GLU A 1 106 ? 34.948 -17.485 4.751 1.00 63.41 106 GLU A O 1
ATOM 793 N N . ASP A 1 107 ? 34.179 -15.682 5.868 1.00 73.06 107 ASP A N 1
ATOM 794 C CA . ASP A 1 107 ? 33.837 -16.304 7.148 1.00 73.06 107 ASP A CA 1
ATOM 795 C C . ASP A 1 107 ? 32.313 -16.496 7.362 1.00 73.06 107 ASP A C 1
ATOM 797 O O . ASP A 1 107 ? 31.894 -16.786 8.483 1.00 73.06 107 ASP A O 1
ATOM 801 N N . GLU A 1 108 ? 31.464 -16.312 6.340 1.00 74.94 108 GLU A N 1
ATOM 802 C CA . GLU A 1 108 ? 30.007 -16.478 6.480 1.00 74.94 108 GLU A CA 1
ATOM 803 C C . GLU A 1 108 ? 29.589 -17.955 6.632 1.00 74.94 108 GLU A C 1
ATOM 805 O O . GLU A 1 108 ? 30.039 -18.834 5.889 1.00 74.94 108 GLU A O 1
ATOM 810 N N . ASP A 1 109 ? 28.707 -18.232 7.598 1.00 84.31 109 ASP A N 1
ATOM 811 C CA . ASP A 1 109 ? 28.202 -19.578 7.871 1.00 84.31 109 ASP A CA 1
ATOM 812 C C . ASP A 1 109 ? 27.381 -20.119 6.678 1.00 84.31 109 ASP A C 1
ATOM 814 O O . ASP A 1 109 ? 26.600 -19.405 6.048 1.00 84.31 109 ASP A O 1
ATOM 818 N N . GLU A 1 110 ? 27.515 -21.417 6.369 1.00 83.94 110 GLU A N 1
ATOM 819 C CA . GLU A 1 110 ? 26.843 -22.054 5.215 1.00 83.94 110 GLU A CA 1
ATOM 820 C C . GLU A 1 110 ? 25.310 -21.889 5.262 1.00 83.94 110 GLU A C 1
ATOM 822 O O . GLU A 1 110 ? 24.674 -21.686 4.226 1.00 83.94 110 GLU A O 1
ATOM 827 N N . ASP A 1 111 ? 24.724 -21.916 6.463 1.00 84.31 111 ASP A N 1
ATOM 828 C CA . ASP A 1 111 ? 23.289 -21.701 6.679 1.00 84.31 111 ASP A CA 1
ATOM 829 C C . ASP A 1 111 ? 22.854 -20.263 6.323 1.00 84.31 111 ASP A C 1
ATOM 831 O O . ASP A 1 111 ? 21.788 -20.073 5.728 1.00 84.31 111 ASP A O 1
ATOM 835 N N . ASP A 1 112 ? 23.690 -19.259 6.609 1.00 85.44 112 ASP A N 1
ATOM 836 C CA . ASP A 1 112 ? 23.413 -17.849 6.300 1.00 85.44 112 ASP A CA 1
ATOM 837 C C . ASP A 1 112 ? 23.492 -17.589 4.790 1.00 85.44 112 ASP A C 1
ATOM 839 O O . ASP A 1 112 ? 22.630 -16.910 4.220 1.00 85.44 112 ASP A O 1
ATOM 843 N N . VAL A 1 113 ? 24.460 -18.212 4.107 1.00 82.94 113 VAL A N 1
ATOM 844 C CA . VAL A 1 113 ? 24.560 -18.177 2.639 1.00 82.94 113 VAL A CA 1
ATOM 845 C C . VAL A 1 113 ? 23.314 -18.794 1.999 1.00 82.94 113 VAL A C 1
ATOM 847 O O . VAL A 1 113 ? 22.734 -18.207 1.080 1.00 82.94 113 VAL A O 1
ATOM 850 N N . ILE A 1 114 ? 22.860 -19.954 2.489 1.00 84.00 114 ILE A N 1
ATOM 851 C CA . ILE A 1 114 ? 21.656 -20.626 1.976 1.00 84.00 114 ILE A CA 1
ATOM 852 C C . ILE A 1 114 ? 20.419 -19.737 2.145 1.00 84.00 114 ILE A C 1
ATOM 854 O O . ILE A 1 114 ? 19.645 -19.578 1.193 1.00 84.00 114 ILE A O 1
ATOM 858 N N . GLU A 1 115 ? 20.221 -19.146 3.324 1.00 85.69 115 GLU A N 1
ATOM 859 C CA . GLU A 1 115 ? 19.063 -18.286 3.574 1.00 85.69 115 GLU A CA 1
ATOM 860 C C . GLU A 1 115 ? 19.133 -16.997 2.740 1.00 85.69 115 GLU A C 1
ATOM 862 O O . GLU A 1 115 ? 18.126 -16.578 2.165 1.00 85.69 115 GLU A O 1
ATOM 867 N N . ARG A 1 116 ? 20.321 -16.409 2.558 1.00 83.94 116 ARG A N 1
ATOM 868 C CA . ARG A 1 116 ? 20.526 -15.248 1.678 1.00 83.94 116 ARG A CA 1
ATOM 869 C C . ARG A 1 116 ? 20.163 -15.551 0.225 1.00 83.94 116 ARG A C 1
ATOM 871 O O . ARG A 1 116 ? 19.441 -14.767 -0.399 1.00 83.94 116 ARG A O 1
ATOM 878 N N . GLU A 1 117 ? 20.650 -16.662 -0.326 1.00 84.50 117 GLU A N 1
ATOM 879 C CA . GLU A 1 117 ? 20.332 -17.074 -1.700 1.00 84.50 117 GLU A CA 1
ATOM 880 C C . GLU A 1 117 ? 18.834 -17.336 -1.869 1.00 84.50 117 GLU A C 1
ATOM 882 O O . GLU A 1 117 ? 18.224 -16.920 -2.860 1.00 84.50 117 GLU A O 1
ATOM 887 N N . ARG A 1 118 ? 18.207 -17.962 -0.868 1.00 86.38 118 ARG A N 1
ATOM 888 C CA . ARG A 1 118 ? 16.763 -18.181 -0.846 1.00 86.38 118 ARG A CA 1
ATOM 889 C C . ARG A 1 118 ? 15.990 -16.861 -0.848 1.00 86.38 118 ARG A C 1
ATOM 891 O O . ARG A 1 118 ? 15.115 -16.682 -1.695 1.00 86.38 118 ARG A O 1
ATOM 898 N N . LEU A 1 119 ? 16.321 -15.926 0.043 1.00 84.69 119 LEU A N 1
ATOM 899 C CA . LEU A 1 119 ? 15.685 -14.606 0.109 1.00 84.69 119 LEU A CA 1
ATOM 900 C C . LEU A 1 119 ? 15.875 -13.823 -1.196 1.00 84.69 119 LEU A C 1
ATOM 902 O O . LEU A 1 119 ? 14.945 -13.164 -1.670 1.00 84.69 119 LEU A O 1
ATOM 906 N N . ARG A 1 120 ? 17.053 -13.926 -1.825 1.00 84.38 120 ARG A N 1
ATOM 907 C CA . ARG A 1 120 ? 17.319 -13.331 -3.142 1.00 84.38 120 ARG A CA 1
ATOM 908 C C . ARG A 1 120 ? 16.405 -13.925 -4.214 1.00 84.38 120 ARG A C 1
ATOM 910 O O . ARG A 1 120 ? 15.802 -13.163 -4.970 1.00 84.38 120 ARG A O 1
ATOM 917 N N . ALA A 1 121 ? 16.269 -15.249 -4.264 1.00 85.75 121 ALA A N 1
ATOM 918 C CA . ALA A 1 121 ? 15.398 -15.931 -5.219 1.00 85.75 121 ALA A CA 1
ATOM 919 C C . ALA A 1 121 ? 13.913 -15.581 -5.005 1.00 85.75 121 ALA A C 1
ATOM 921 O O . ALA A 1 121 ? 13.192 -15.322 -5.969 1.00 85.75 121 ALA A O 1
ATOM 922 N N . GLU A 1 122 ? 13.458 -15.511 -3.751 1.00 88.81 122 GLU A N 1
ATOM 923 C CA . GLU A 1 122 ? 12.092 -15.099 -3.405 1.00 88.81 122 GLU A CA 1
ATOM 924 C C . GLU A 1 122 ? 11.817 -13.645 -3.829 1.00 88.81 122 GLU A C 1
ATOM 926 O O . GLU A 1 122 ? 10.777 -13.360 -4.433 1.00 88.81 122 GLU A O 1
ATOM 931 N N . LYS A 1 123 ? 12.773 -12.735 -3.595 1.00 88.25 123 LYS A N 1
ATOM 932 C CA . LYS A 1 123 ? 12.691 -11.333 -4.030 1.00 88.25 123 LYS A CA 1
ATOM 933 C C . LYS A 1 123 ? 12.664 -11.202 -5.554 1.00 88.25 123 LYS A C 1
ATOM 935 O O . LYS A 1 123 ? 11.858 -10.436 -6.079 1.00 88.25 123 LYS A O 1
ATOM 940 N N . TRP A 1 124 ? 13.501 -11.961 -6.260 1.00 88.25 124 TRP A N 1
ATOM 941 C CA . TRP A 1 124 ? 13.531 -11.986 -7.725 1.00 88.25 124 TRP A CA 1
ATOM 942 C C . TRP A 1 124 ? 12.189 -12.441 -8.305 1.00 88.25 124 TRP A C 1
ATOM 944 O O . TRP A 1 124 ? 11.608 -11.762 -9.151 1.00 88.25 124 TRP A O 1
ATOM 954 N N . ALA A 1 125 ? 11.649 -13.547 -7.785 1.00 90.56 125 ALA A N 1
ATOM 955 C CA . ALA A 1 125 ? 10.348 -14.058 -8.197 1.00 90.56 125 ALA A CA 1
ATOM 956 C C . ALA A 1 125 ? 9.216 -13.053 -7.921 1.00 90.56 125 ALA A C 1
ATOM 958 O O . ALA A 1 125 ? 8.297 -12.927 -8.732 1.00 90.56 125 ALA A O 1
ATOM 959 N N . GLU A 1 126 ? 9.256 -12.308 -6.808 1.00 91.56 126 GLU A N 1
ATOM 960 C CA . GLU A 1 126 ? 8.272 -11.245 -6.569 1.00 91.56 126 GLU A CA 1
ATOM 961 C C . GLU A 1 126 ? 8.410 -10.095 -7.569 1.00 91.56 126 GLU A C 1
ATOM 963 O O . GLU A 1 126 ? 7.395 -9.658 -8.106 1.00 91.56 126 GLU A O 1
ATOM 968 N N . MET A 1 127 ? 9.625 -9.646 -7.890 1.00 93.25 127 MET A N 1
ATOM 969 C CA . MET A 1 127 ? 9.837 -8.593 -8.892 1.00 93.25 127 MET A CA 1
ATOM 970 C C . MET A 1 127 ? 9.350 -9.011 -10.282 1.00 93.25 127 MET A C 1
ATOM 972 O O . MET A 1 127 ? 8.690 -8.229 -10.963 1.00 93.25 127 MET A O 1
ATOM 976 N N . GLU A 1 128 ? 9.572 -10.264 -10.680 1.00 92.69 128 GLU A N 1
ATOM 977 C CA . GLU A 1 128 ? 9.030 -10.799 -11.932 1.00 92.69 128 GLU A CA 1
ATOM 978 C C . GLU A 1 128 ? 7.488 -10.795 -11.926 1.00 92.69 128 GLU A C 1
ATOM 980 O O . GLU A 1 128 ? 6.836 -10.419 -12.911 1.00 92.69 128 GLU A O 1
ATOM 985 N N . ARG A 1 129 ? 6.864 -11.154 -10.793 1.00 93.75 129 ARG A N 1
ATOM 986 C CA . ARG A 1 129 ? 5.405 -11.042 -10.628 1.00 93.75 129 ARG A CA 1
ATOM 987 C C . ARG A 1 129 ? 4.944 -9.590 -10.736 1.00 93.75 129 ARG A C 1
ATOM 989 O O . ARG A 1 129 ? 3.986 -9.323 -11.463 1.00 93.75 129 ARG A O 1
ATOM 996 N N . GLN A 1 130 ? 5.618 -8.663 -10.060 1.00 95.19 130 GLN A N 1
ATOM 997 C CA . GLN A 1 130 ? 5.308 -7.233 -10.091 1.00 95.19 130 GLN A CA 1
ATOM 998 C C . GLN A 1 130 ? 5.424 -6.664 -11.511 1.00 95.19 130 GLN A C 1
ATOM 1000 O O . GLN A 1 130 ? 4.521 -5.948 -11.946 1.00 95.19 130 GLN A O 1
ATOM 1005 N N . TYR A 1 131 ? 6.454 -7.048 -12.271 1.00 96.00 131 TYR A N 1
ATOM 1006 C CA . TYR A 1 131 ? 6.638 -6.641 -13.666 1.00 96.00 131 TYR A CA 1
ATOM 1007 C C . TYR A 1 131 ? 5.448 -7.065 -14.528 1.00 96.00 131 TYR A C 1
ATOM 1009 O O . TYR A 1 131 ? 4.806 -6.239 -15.177 1.00 96.00 131 TYR A O 1
ATOM 1017 N N . ASN A 1 132 ? 5.065 -8.341 -14.457 1.00 94.94 132 ASN A N 1
ATOM 1018 C CA . ASN A 1 132 ? 3.909 -8.859 -15.189 1.00 94.94 132 ASN A CA 1
ATOM 1019 C C . ASN A 1 132 ? 2.595 -8.157 -14.799 1.00 94.94 132 ASN A C 1
ATOM 1021 O O . ASN A 1 132 ? 1.712 -7.961 -15.638 1.00 94.94 132 ASN A O 1
ATOM 1025 N N . MET A 1 133 ? 2.450 -7.765 -13.532 1.00 94.50 133 MET A N 1
ATOM 1026 C CA . MET A 1 133 ? 1.294 -7.000 -13.064 1.00 94.50 133 MET A CA 1
ATOM 1027 C C . MET A 1 133 ? 1.309 -5.556 -13.579 1.00 94.50 133 MET A C 1
ATOM 1029 O O . MET A 1 133 ? 0.253 -5.057 -13.969 1.00 94.50 133 MET A O 1
ATOM 1033 N N . LEU A 1 134 ? 2.476 -4.908 -13.652 1.00 95.50 134 LEU A N 1
ATOM 1034 C CA . LEU A 1 134 ? 2.632 -3.580 -14.254 1.00 95.50 134 LEU A CA 1
ATOM 1035 C C . LEU A 1 134 ? 2.272 -3.593 -15.740 1.00 95.50 134 LEU A C 1
ATOM 1037 O O . LEU A 1 134 ? 1.519 -2.730 -16.184 1.00 95.50 134 LEU A O 1
ATOM 1041 N N . LEU A 1 135 ? 2.735 -4.597 -16.491 1.00 94.94 135 LEU A N 1
ATOM 1042 C CA . LEU A 1 135 ? 2.402 -4.746 -17.911 1.00 94.94 135 LEU A CA 1
ATOM 1043 C C . LEU A 1 135 ? 0.897 -4.928 -18.147 1.00 94.94 135 LEU A C 1
ATOM 1045 O O . LEU A 1 135 ? 0.354 -4.421 -19.128 1.00 94.94 135 LEU A O 1
ATOM 1049 N N . ALA A 1 136 ? 0.214 -5.643 -17.252 1.00 92.88 136 ALA A N 1
ATOM 1050 C CA . ALA A 1 136 ? -1.234 -5.812 -17.325 1.00 92.88 136 ALA A CA 1
ATOM 1051 C C . ALA A 1 136 ? -1.996 -4.531 -16.944 1.00 92.88 136 ALA A C 1
ATOM 1053 O O . ALA A 1 136 ? -3.050 -4.242 -17.513 1.00 92.88 136 ALA A O 1
ATOM 1054 N N . LEU A 1 137 ? -1.466 -3.761 -15.989 1.00 91.12 137 LEU A N 1
ATOM 1055 C CA . LEU A 1 137 ? -2.058 -2.513 -15.512 1.00 91.12 137 LEU A CA 1
ATOM 1056 C C . LEU A 1 137 ? -1.865 -1.353 -16.504 1.00 91.12 137 LEU A C 1
ATOM 1058 O O . LEU A 1 137 ? -2.752 -0.507 -16.640 1.00 91.12 137 LEU A O 1
ATOM 1062 N N . ILE 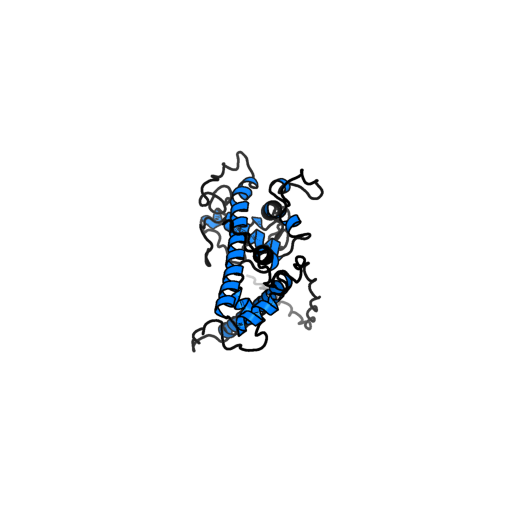A 1 138 ? -0.719 -1.311 -17.190 1.00 91.88 138 ILE A N 1
ATOM 1063 C CA . ILE A 1 138 ? -0.302 -0.233 -18.092 1.00 91.88 138 ILE A CA 1
ATOM 1064 C C . ILE A 1 138 ? -0.043 -0.826 -19.493 1.00 91.88 138 ILE A C 1
ATOM 1066 O O . ILE A 1 138 ? 1.067 -1.260 -19.806 1.00 91.88 138 ILE A O 1
ATOM 1070 N N . PRO A 1 139 ? -1.056 -0.847 -20.374 1.00 88.94 139 PRO A N 1
ATOM 1071 C CA . PRO A 1 139 ? -0.921 -1.324 -21.745 1.00 88.94 139 PRO A CA 1
ATOM 1072 C C . PRO A 1 139 ? 0.125 -0.531 -22.521 1.00 88.94 139 PRO A C 1
ATOM 1074 O O . PRO A 1 139 ? 0.182 0.695 -22.433 1.00 88.94 139 PRO A O 1
ATOM 1077 N N . GLY A 1 140 ? 0.929 -1.244 -23.309 1.00 90.88 140 GLY A N 1
ATOM 1078 C CA . GLY A 1 140 ? 2.031 -0.673 -24.083 1.00 90.88 140 GLY A CA 1
ATOM 1079 C C . GLY A 1 140 ? 3.318 -0.458 -23.281 1.00 90.88 140 GLY A C 1
ATOM 1080 O O . GLY A 1 140 ? 4.351 -0.215 -23.897 1.00 90.88 140 GLY A O 1
ATOM 1081 N N . LEU A 1 141 ? 3.289 -0.615 -21.948 1.00 93.62 141 LEU A N 1
ATOM 1082 C CA . LEU A 1 141 ? 4.452 -0.373 -21.091 1.00 93.62 141 LEU A CA 1
ATOM 1083 C C . LEU A 1 141 ? 5.651 -1.234 -21.491 1.00 93.62 141 LEU A C 1
ATOM 1085 O O . LEU A 1 141 ? 6.762 -0.729 -21.515 1.00 93.62 141 LEU A O 1
ATOM 1089 N N . LYS A 1 142 ? 5.429 -2.498 -21.876 1.00 94.56 142 LYS A N 1
ATOM 1090 C CA . LYS A 1 142 ? 6.509 -3.398 -22.310 1.00 94.56 142 LYS A CA 1
ATOM 1091 C C . LYS A 1 142 ? 7.314 -2.803 -23.466 1.00 94.56 142 LYS A C 1
ATOM 1093 O O . LYS A 1 142 ? 8.529 -2.719 -23.383 1.00 94.56 142 LYS A O 1
ATOM 1098 N N . LYS A 1 143 ? 6.613 -2.356 -24.511 1.00 93.31 143 LYS A N 1
ATOM 1099 C CA . LYS A 1 143 ? 7.237 -1.774 -25.702 1.00 93.31 143 LYS A CA 1
ATOM 1100 C C . LYS A 1 143 ? 7.976 -0.481 -25.365 1.00 93.31 143 LYS A C 1
ATOM 1102 O O . LYS A 1 143 ? 9.017 -0.214 -25.946 1.00 93.31 143 LYS A O 1
ATOM 1107 N N . GLU A 1 144 ? 7.420 0.321 -24.460 1.00 93.25 144 GLU A N 1
ATOM 1108 C CA . GLU A 1 144 ? 8.055 1.567 -24.036 1.00 93.25 144 GLU A CA 1
ATOM 1109 C C . GLU A 1 144 ? 9.309 1.307 -23.200 1.00 93.25 144 GLU A C 1
ATOM 1111 O O . GLU A 1 144 ? 10.323 1.945 -23.442 1.00 93.25 144 GLU A O 1
ATOM 1116 N N . ILE A 1 145 ? 9.275 0.335 -22.286 1.00 94.50 145 ILE A N 1
ATOM 1117 C CA . ILE A 1 145 ? 10.449 -0.091 -21.516 1.00 94.50 145 ILE A CA 1
ATOM 1118 C C . ILE A 1 145 ? 11.551 -0.593 -22.455 1.00 94.50 145 ILE A C 1
ATOM 1120 O O . ILE A 1 145 ? 12.667 -0.101 -22.371 1.00 94.50 145 ILE A O 1
ATOM 1124 N N . GLU A 1 146 ? 11.230 -1.508 -23.378 1.00 92.88 146 GLU A N 1
ATOM 1125 C CA . GLU A 1 146 ? 12.195 -2.049 -24.349 1.00 92.88 146 GLU A CA 1
ATOM 1126 C C . GLU A 1 146 ? 12.804 -0.938 -25.222 1.00 92.88 146 GLU A C 1
ATOM 1128 O O . GLU A 1 146 ? 14.014 -0.894 -25.411 1.00 92.88 146 GLU A O 1
ATOM 1133 N N . ARG A 1 147 ? 11.982 0.006 -25.703 1.00 94.31 147 ARG A N 1
ATOM 1134 C CA . ARG A 1 147 ? 12.457 1.160 -26.482 1.00 94.31 147 ARG A CA 1
ATOM 1135 C C . ARG A 1 147 ? 13.386 2.060 -25.665 1.00 94.31 147 ARG A C 1
ATOM 1137 O O . ARG A 1 147 ? 14.406 2.503 -26.177 1.00 94.31 147 ARG A O 1
ATOM 1144 N N . LEU A 1 148 ? 13.005 2.386 -24.431 1.00 94.06 148 LEU A N 1
ATOM 1145 C CA . LEU A 1 148 ? 13.776 3.288 -23.577 1.00 94.06 148 LEU A CA 1
ATOM 1146 C C . LEU A 1 148 ? 15.098 2.659 -23.130 1.00 94.06 148 LEU A C 1
ATOM 1148 O O . LEU A 1 148 ? 16.093 3.366 -23.089 1.00 94.06 148 LEU A O 1
ATOM 1152 N N . GLU A 1 149 ? 15.129 1.359 -22.840 1.00 91.25 149 GLU A N 1
ATOM 1153 C CA . GLU A 1 149 ? 16.371 0.649 -22.502 1.00 91.25 149 GLU A CA 1
ATOM 1154 C C . GLU A 1 149 ? 17.397 0.729 -23.647 1.00 91.25 149 GLU A C 1
ATOM 1156 O O . GLU A 1 149 ? 18.568 1.022 -23.404 1.00 91.25 149 GLU A O 1
ATOM 1161 N N . ASP A 1 150 ? 16.952 0.528 -24.894 1.00 89.31 150 ASP A N 1
ATOM 1162 C CA . ASP A 1 150 ? 17.827 0.528 -26.074 1.00 89.31 150 ASP A CA 1
ATOM 1163 C C . ASP A 1 150 ? 18.249 1.945 -26.514 1.00 89.31 150 ASP A C 1
ATOM 1165 O O . ASP A 1 150 ? 19.413 2.171 -26.864 1.00 89.31 150 ASP A O 1
ATOM 1169 N N . ASP A 1 151 ? 17.309 2.898 -26.526 1.00 92.12 151 ASP A N 1
ATOM 1170 C CA . ASP A 1 151 ? 17.502 4.211 -27.156 1.00 92.12 151 ASP A CA 1
ATOM 1171 C C . ASP A 1 151 ? 17.816 5.343 -26.153 1.00 92.12 151 ASP A C 1
ATOM 1173 O O . ASP A 1 151 ? 18.530 6.289 -26.498 1.00 92.12 151 ASP A O 1
ATOM 1177 N N . GLU A 1 152 ? 17.255 5.299 -24.936 1.00 93.06 152 GLU A N 1
ATOM 1178 C CA . GLU A 1 152 ? 17.236 6.417 -23.972 1.00 93.06 152 GLU A CA 1
ATOM 1179 C C . GLU A 1 152 ? 17.234 5.930 -22.495 1.00 93.06 152 GLU A C 1
ATOM 1181 O O . GLU A 1 152 ? 16.253 6.147 -21.769 1.00 93.06 152 GLU A O 1
ATOM 1186 N N . PRO A 1 153 ? 18.308 5.281 -21.998 1.00 90.44 153 PRO A N 1
ATOM 1187 C CA . PRO A 1 153 ? 18.304 4.630 -20.682 1.00 90.44 153 PRO A CA 1
ATOM 1188 C C . PRO A 1 153 ? 18.023 5.603 -19.525 1.00 90.44 153 PRO A C 1
ATOM 1190 O O . PRO A 1 153 ? 17.303 5.270 -18.584 1.00 90.44 153 PRO A O 1
ATOM 1193 N N . GLU A 1 154 ? 18.480 6.857 -19.593 1.00 92.56 154 GLU A N 1
ATOM 1194 C CA . GLU A 1 154 ? 18.157 7.876 -18.584 1.00 92.56 154 GLU A CA 1
ATOM 1195 C C . GLU A 1 154 ? 16.650 8.200 -18.520 1.00 92.56 154 GLU A C 1
ATOM 1197 O O . GLU A 1 154 ? 16.111 8.537 -17.457 1.00 92.56 154 GLU A O 1
ATOM 1202 N N . ALA A 1 155 ? 15.939 8.078 -19.643 1.00 92.62 155 ALA A N 1
ATOM 1203 C CA . ALA A 1 155 ? 14.494 8.251 -19.683 1.00 92.62 155 ALA A CA 1
ATOM 1204 C C . ALA A 1 155 ? 13.753 7.031 -19.105 1.00 92.62 155 ALA A C 1
ATOM 1206 O O . ALA A 1 155 ? 12.687 7.214 -18.511 1.00 92.62 155 ALA A O 1
ATOM 1207 N N . LEU A 1 156 ? 14.330 5.821 -19.157 1.00 93.62 156 LEU A N 1
ATOM 1208 C CA . LEU A 1 156 ? 13.799 4.664 -18.422 1.00 93.62 156 LEU A CA 1
ATOM 1209 C C . LEU A 1 156 ? 13.868 4.880 -16.905 1.00 93.62 156 LEU A C 1
ATOM 1211 O O . LEU A 1 156 ? 12.878 4.654 -16.205 1.00 93.62 156 LEU A O 1
ATOM 1215 N N . HIS A 1 157 ? 15.003 5.376 -16.403 1.00 94.19 157 HIS A N 1
ATOM 1216 C CA . HIS A 1 157 ? 15.141 5.770 -14.996 1.00 94.19 157 HIS A CA 1
ATOM 1217 C C . HIS A 1 157 ? 14.089 6.815 -14.607 1.00 94.19 157 HIS A C 1
ATOM 1219 O O . HIS A 1 157 ? 13.407 6.670 -13.596 1.00 94.19 157 HIS A O 1
ATOM 1225 N N . THR A 1 158 ? 13.883 7.820 -15.461 1.00 95.44 158 THR A N 1
ATOM 1226 C CA . THR A 1 158 ? 12.864 8.857 -15.241 1.00 95.44 158 THR A CA 1
ATOM 1227 C C . THR A 1 158 ? 11.444 8.276 -15.195 1.00 95.44 158 THR A C 1
ATOM 1229 O O . THR A 1 158 ? 10.620 8.713 -14.390 1.00 95.44 158 THR A O 1
ATOM 1232 N N . LEU A 1 159 ? 11.133 7.282 -16.036 1.00 95.06 159 LEU A N 1
ATOM 1233 C CA . LEU A 1 159 ? 9.849 6.578 -16.007 1.00 95.06 159 LEU A CA 1
ATOM 1234 C C . LEU A 1 159 ? 9.667 5.787 -14.704 1.00 95.06 159 LEU A C 1
ATOM 1236 O O . LEU A 1 159 ? 8.588 5.842 -14.112 1.00 95.06 159 LEU A O 1
ATOM 1240 N N . ALA A 1 160 ? 10.702 5.075 -14.255 1.00 95.81 160 ALA A N 1
ATOM 1241 C CA . ALA A 1 160 ? 10.676 4.342 -12.994 1.00 95.81 160 ALA A CA 1
ATOM 1242 C C . ALA A 1 160 ? 10.459 5.282 -11.796 1.00 95.81 160 ALA A C 1
ATOM 1244 O O . ALA A 1 160 ? 9.516 5.078 -11.030 1.00 95.81 160 ALA A O 1
ATOM 1245 N N . ASP A 1 161 ? 11.239 6.363 -11.706 1.00 95.56 161 ASP A N 1
ATOM 1246 C CA . ASP A 1 161 ? 11.102 7.389 -10.665 1.00 95.56 161 ASP A CA 1
ATOM 1247 C C . ASP A 1 161 ? 9.704 8.018 -10.675 1.00 95.56 161 ASP A C 1
ATOM 1249 O O . ASP A 1 161 ? 9.114 8.281 -9.626 1.00 95.56 161 ASP A O 1
ATOM 1253 N N . PHE A 1 162 ? 9.135 8.238 -11.864 1.00 95.44 162 PHE A N 1
ATOM 1254 C CA . PHE A 1 162 ? 7.773 8.739 -11.998 1.00 95.44 162 PHE A CA 1
ATOM 1255 C C . PHE A 1 162 ? 6.737 7.764 -11.422 1.00 95.44 162 PHE A C 1
ATOM 1257 O O . PHE A 1 162 ? 5.813 8.203 -10.732 1.00 95.44 162 PHE A O 1
ATOM 1264 N N . LEU A 1 163 ? 6.847 6.460 -11.699 1.00 95.62 163 LEU A N 1
ATOM 1265 C CA . LEU A 1 163 ? 5.927 5.470 -11.134 1.00 95.62 163 LEU A CA 1
ATOM 1266 C C . LEU A 1 163 ? 6.044 5.425 -9.610 1.00 95.62 163 LEU A C 1
ATOM 1268 O O . LEU A 1 163 ? 5.017 5.500 -8.929 1.00 95.62 163 LEU A O 1
ATOM 1272 N N . ASP A 1 164 ? 7.271 5.388 -9.091 1.00 94.50 164 ASP A N 1
ATOM 1273 C CA . ASP A 1 164 ? 7.539 5.337 -7.656 1.00 94.50 164 ASP A CA 1
ATOM 1274 C C . ASP A 1 164 ? 7.014 6.606 -6.959 1.00 94.50 164 ASP A C 1
ATOM 1276 O O . ASP A 1 164 ? 6.293 6.508 -5.965 1.00 94.50 164 ASP A O 1
ATOM 1280 N N . ASP A 1 165 ? 7.243 7.805 -7.506 1.00 93.94 165 ASP A N 1
ATOM 1281 C CA . ASP A 1 165 ? 6.677 9.065 -6.991 1.00 93.94 165 ASP A CA 1
ATOM 1282 C C . ASP A 1 165 ? 5.139 9.046 -6.976 1.00 93.94 165 ASP A C 1
ATOM 1284 O O . ASP A 1 165 ? 4.496 9.512 -6.028 1.00 93.94 165 ASP A O 1
ATOM 1288 N N . MET A 1 166 ? 4.513 8.465 -8.000 1.00 92.38 166 MET A N 1
ATOM 1289 C CA . MET A 1 166 ? 3.059 8.343 -8.057 1.00 92.38 166 MET A CA 1
ATOM 1290 C C . MET A 1 166 ? 2.503 7.346 -7.033 1.00 92.38 166 MET A C 1
ATOM 1292 O O . MET A 1 166 ? 1.430 7.612 -6.475 1.00 92.38 166 MET A O 1
ATOM 1296 N N . VAL A 1 167 ? 3.219 6.252 -6.752 1.00 92.38 167 VAL A N 1
ATOM 1297 C CA . VAL A 1 167 ? 2.908 5.312 -5.660 1.00 92.38 167 VAL A CA 1
ATOM 1298 C C . VAL A 1 167 ? 2.986 6.031 -4.317 1.00 92.38 167 VAL A C 1
ATOM 1300 O O . VAL A 1 167 ? 2.004 6.035 -3.568 1.00 92.38 167 VAL A O 1
ATOM 1303 N N . HIS A 1 168 ? 4.097 6.725 -4.054 1.00 90.38 168 HIS A N 1
ATOM 1304 C CA . HIS A 1 168 ? 4.309 7.490 -2.824 1.00 90.38 168 HIS A CA 1
ATOM 1305 C C . HIS A 1 168 ? 3.218 8.545 -2.613 1.00 90.38 168 HIS A C 1
ATOM 1307 O O . HIS A 1 168 ? 2.673 8.672 -1.515 1.00 90.38 168 HIS A O 1
ATOM 1313 N N . LYS A 1 169 ? 2.835 9.277 -3.667 1.00 91.38 169 LYS A N 1
ATOM 1314 C CA . LYS A 1 169 ? 1.752 10.270 -3.610 1.00 91.38 169 LYS A CA 1
ATOM 1315 C C . LYS A 1 169 ? 0.393 9.642 -3.333 1.00 91.38 169 LYS A C 1
ATOM 1317 O O . LYS A 1 169 ? -0.347 10.164 -2.504 1.00 91.38 169 LYS A O 1
ATOM 1322 N N . ALA A 1 170 ? 0.046 8.548 -4.014 1.00 90.75 170 ALA A N 1
ATOM 1323 C CA . ALA A 1 170 ? -1.220 7.855 -3.777 1.00 90.75 170 ALA A CA 1
ATOM 1324 C C . ALA A 1 170 ? -1.324 7.371 -2.328 1.00 90.75 170 ALA A C 1
ATOM 1326 O O . ALA A 1 170 ? -2.321 7.622 -1.660 1.00 90.75 170 ALA A O 1
ATOM 1327 N N . HIS A 1 171 ? -0.249 6.771 -1.833 1.00 88.50 171 HIS A N 1
ATOM 1328 C CA . HIS A 1 171 ? -0.138 6.330 -0.457 1.00 88.50 171 HIS A CA 1
ATOM 1329 C C . HIS A 1 171 ? -0.234 7.479 0.561 1.00 88.50 171 HIS A C 1
ATOM 1331 O O . HIS A 1 171 ? -1.009 7.390 1.510 1.00 88.50 171 HIS A O 1
ATOM 1337 N N . SER A 1 172 ? 0.498 8.578 0.352 1.00 89.19 172 SER A N 1
ATOM 1338 C CA . SER A 1 172 ? 0.459 9.756 1.230 1.00 89.19 172 SER A CA 1
ATOM 1339 C C . SER A 1 172 ? -0.941 10.379 1.304 1.00 89.19 172 SER A C 1
ATOM 1341 O O . SER A 1 172 ? -1.426 10.701 2.391 1.00 89.19 172 SER A O 1
ATOM 1343 N N . ASP A 1 173 ? -1.634 10.471 0.164 1.00 90.19 173 ASP A N 1
ATOM 1344 C CA . ASP A 1 173 ? -3.022 10.938 0.108 1.00 90.19 173 ASP A CA 1
ATOM 1345 C C . ASP A 1 173 ? -3.955 10.029 0.932 1.00 90.19 173 ASP A C 1
ATOM 1347 O O . ASP A 1 173 ? -4.814 10.521 1.670 1.00 90.19 173 ASP A O 1
ATOM 1351 N N . ASP A 1 174 ? -3.774 8.709 0.839 1.00 92.12 174 ASP A N 1
ATOM 1352 C CA . ASP A 1 174 ? -4.592 7.722 1.548 1.00 92.12 174 ASP A CA 1
ATOM 1353 C C . ASP A 1 174 ? -4.328 7.731 3.064 1.00 92.12 174 ASP A C 1
ATOM 1355 O O . ASP A 1 174 ? -5.279 7.711 3.856 1.00 92.12 174 ASP A O 1
ATOM 1359 N N . VAL A 1 175 ? -3.062 7.855 3.484 1.00 90.12 175 VAL A N 1
ATOM 1360 C CA . VAL A 1 175 ? -2.679 8.096 4.887 1.00 90.12 175 VAL A CA 1
ATOM 1361 C C . VAL A 1 175 ? -3.340 9.373 5.394 1.00 90.12 175 VAL A C 1
ATOM 1363 O O . VAL A 1 175 ? -3.998 9.353 6.434 1.00 90.12 175 VAL A O 1
ATOM 1366 N N . GLY A 1 176 ? -3.207 10.479 4.657 1.00 87.38 176 GLY A N 1
ATOM 1367 C CA . GLY A 1 176 ? -3.789 11.768 5.026 1.00 87.38 176 GLY A CA 1
ATOM 1368 C C . GLY A 1 176 ? -5.309 11.696 5.171 1.00 87.38 176 GLY A C 1
ATOM 1369 O O . GLY A 1 176 ? -5.873 12.243 6.122 1.00 87.38 176 GLY A O 1
ATOM 1370 N N . ALA A 1 177 ? -5.980 10.958 4.284 1.00 87.44 177 ALA A N 1
ATOM 1371 C CA . ALA A 1 177 ? -7.413 10.716 4.371 1.00 87.44 177 ALA A CA 1
ATOM 1372 C C . ALA A 1 177 ? -7.781 9.920 5.637 1.00 87.44 177 ALA A C 1
ATOM 1374 O O . ALA A 1 177 ? -8.691 10.312 6.375 1.00 87.44 177 ALA A O 1
ATOM 1375 N N . LEU A 1 178 ? -7.083 8.815 5.916 1.00 89.12 178 LEU A N 1
ATOM 1376 C CA . LEU A 1 178 ? -7.363 7.960 7.074 1.00 89.12 178 LEU A CA 1
ATOM 1377 C C . LEU A 1 178 ? -7.008 8.616 8.410 1.00 89.12 178 LEU A C 1
ATOM 1379 O O . LEU A 1 178 ? -7.734 8.413 9.383 1.00 89.12 178 LEU A O 1
ATOM 1383 N N . HIS A 1 179 ? -5.964 9.443 8.448 1.00 82.31 179 HIS A N 1
ATOM 1384 C CA . HIS A 1 179 ? -5.459 10.101 9.651 1.00 82.31 179 HIS A CA 1
ATOM 1385 C C . HIS A 1 179 ? -6.542 10.861 10.427 1.00 82.31 179 HIS A C 1
ATOM 1387 O O . HIS A 1 179 ? -6.646 10.740 11.647 1.00 82.31 179 HIS A O 1
ATOM 1393 N N . TYR A 1 180 ? -7.408 11.591 9.722 1.00 75.94 180 TYR A N 1
ATOM 1394 C CA . TYR A 1 180 ? -8.532 12.301 10.342 1.00 75.94 180 TYR A CA 1
ATOM 1395 C C . TYR A 1 180 ? -9.748 11.400 10.585 1.00 75.94 180 TYR A C 1
ATOM 1397 O O . TYR A 1 180 ? -10.542 11.624 11.503 1.00 75.94 180 TYR A O 1
ATOM 1405 N N . MET A 1 181 ? -9.932 10.382 9.746 1.00 82.25 181 MET A N 1
ATOM 1406 C CA . MET A 1 181 ? -11.109 9.521 9.791 1.00 82.25 181 MET A CA 1
ATOM 1407 C C . MET A 1 181 ? -11.057 8.506 10.930 1.00 82.25 181 MET A C 1
ATOM 1409 O O . MET A 1 181 ? -12.076 8.314 11.597 1.00 82.25 181 MET A O 1
ATOM 1413 N N . VAL A 1 182 ? -9.891 7.905 11.187 1.00 82.62 182 VAL A N 1
ATOM 1414 C CA . VAL A 1 182 ? -9.712 6.829 12.174 1.00 82.62 182 VAL A CA 1
ATOM 1415 C C . VAL A 1 182 ? -10.215 7.237 13.563 1.00 82.62 182 VAL A C 1
ATOM 1417 O O . VAL A 1 182 ? -10.868 6.458 14.256 1.00 82.62 182 VAL A O 1
ATOM 1420 N N . LEU A 1 183 ? -10.033 8.512 13.926 1.00 77.94 183 LEU A N 1
ATOM 1421 C CA . LEU A 1 183 ? -10.436 9.069 15.218 1.00 77.94 183 LEU A CA 1
ATOM 1422 C C . LEU A 1 183 ? -11.951 9.040 15.438 1.00 77.94 183 LEU A C 1
ATOM 1424 O O . LEU A 1 183 ? -12.432 8.973 16.567 1.00 77.94 183 LEU A O 1
ATOM 1428 N N . ASN A 1 184 ? -12.732 9.028 14.358 1.00 80.50 184 ASN A N 1
ATOM 1429 C CA . ASN A 1 184 ? -14.188 8.924 14.422 1.00 80.50 184 ASN A CA 1
ATOM 1430 C C . ASN A 1 184 ? -14.698 7.485 14.586 1.00 80.50 184 ASN A C 1
ATOM 1432 O O . ASN A 1 184 ? -15.909 7.273 14.777 1.00 80.50 184 ASN A O 1
ATOM 1436 N N . TYR A 1 185 ? -13.802 6.504 14.488 1.00 82.94 185 TYR A N 1
ATOM 1437 C CA . TYR A 1 185 ? -14.117 5.084 14.603 1.00 82.94 185 TYR A CA 1
ATOM 1438 C C . TYR A 1 185 ? -13.827 4.527 15.991 1.00 82.94 185 TYR A C 1
ATOM 1440 O O . TYR A 1 185 ? -14.422 3.513 16.349 1.00 82.94 185 TYR A O 1
ATOM 1448 N N . PHE A 1 186 ? -13.038 5.232 16.804 1.00 76.38 186 PHE A N 1
ATOM 1449 C CA . PHE A 1 186 ? -12.873 4.877 18.207 1.00 76.38 186 PHE A CA 1
ATOM 1450 C C . PHE A 1 186 ? -14.170 5.058 19.014 1.00 76.38 186 PHE A C 1
ATOM 1452 O O . PHE A 1 186 ? -14.973 5.961 18.726 1.00 76.38 186 PHE A O 1
ATOM 1459 N N . PRO A 1 187 ? -14.390 4.210 20.037 1.00 71.69 187 PRO A N 1
ATOM 1460 C CA . PRO A 1 187 ? -15.467 4.392 20.997 1.00 71.69 187 PRO A CA 1
ATOM 1461 C C . PRO A 1 187 ? -15.403 5.780 21.641 1.00 71.69 187 PRO A C 1
ATOM 1463 O O . PRO A 1 187 ? -14.340 6.249 22.039 1.00 71.69 187 PRO A O 1
ATOM 1466 N N . LYS A 1 188 ? -16.558 6.439 21.763 1.00 72.62 188 LYS A N 1
ATOM 1467 C CA . LYS A 1 188 ? -16.699 7.725 22.461 1.00 72.62 188 LYS A CA 1
ATOM 1468 C C . LYS A 1 188 ? -17.543 7.513 23.710 1.00 72.62 188 LYS A C 1
ATOM 1470 O O . LYS A 1 188 ? -18.543 6.800 23.654 1.00 72.62 188 LYS A O 1
ATOM 1475 N N . GLY A 1 189 ? -17.186 8.148 24.821 1.00 68.94 189 GLY A N 1
ATOM 1476 C CA . GLY A 1 189 ? -18.003 8.118 26.033 1.00 68.94 189 GLY A CA 1
ATOM 1477 C C . GLY A 1 189 ? -17.219 8.489 27.288 1.00 68.94 189 GLY A C 1
ATOM 1478 O O . GLY A 1 189 ? -16.020 8.710 27.204 1.00 68.94 189 GLY A O 1
ATOM 1479 N N . PRO A 1 190 ? -17.861 8.508 28.469 1.00 68.19 190 PRO A N 1
ATOM 1480 C CA . PRO A 1 190 ? -17.217 8.910 29.725 1.00 68.19 190 PRO A CA 1
ATOM 1481 C C . PRO A 1 190 ? -15.982 8.074 30.100 1.00 68.19 190 PRO A C 1
ATOM 1483 O O . PRO A 1 190 ? -15.118 8.552 30.823 1.00 68.19 190 PRO A O 1
ATOM 1486 N N . LYS A 1 191 ? -15.906 6.830 29.602 1.00 66.88 191 LYS A N 1
ATOM 1487 C CA . LYS A 1 191 ? -14.777 5.905 29.786 1.00 66.88 191 LYS A CA 1
ATOM 1488 C C . LYS A 1 191 ? -13.576 6.219 28.876 1.00 66.88 191 LYS A C 1
ATOM 1490 O O . LYS A 1 191 ? -12.470 5.789 29.175 1.00 66.88 191 LYS A O 1
ATOM 1495 N N . TYR A 1 192 ? -13.790 6.957 27.787 1.00 65.31 192 TYR A N 1
ATOM 1496 C CA . TYR A 1 192 ? -12.784 7.250 26.769 1.00 65.31 192 TYR A CA 1
ATOM 1497 C C . TYR A 1 192 ? -12.616 8.771 26.661 1.00 65.31 192 TYR A C 1
ATOM 1499 O O . TYR A 1 192 ? -13.473 9.420 26.048 1.00 65.31 192 TYR A O 1
ATOM 1507 N N . PRO A 1 193 ? -11.585 9.379 27.282 1.00 63.88 193 PRO A N 1
ATOM 1508 C CA . PRO A 1 193 ? -11.385 10.818 27.184 1.00 63.88 193 PRO A CA 1
ATOM 1509 C C . PRO A 1 193 ? -11.235 11.267 25.719 1.00 63.88 193 PRO A C 1
ATOM 1511 O O . PRO A 1 193 ? -10.816 10.484 24.862 1.00 63.88 193 PRO A O 1
ATOM 1514 N N . PRO A 1 194 ? -11.604 12.523 25.409 1.00 64.00 194 PRO A N 1
ATOM 1515 C CA . PRO A 1 194 ? -11.475 13.066 24.064 1.00 64.00 194 PRO A CA 1
ATOM 1516 C C . PRO A 1 194 ? -10.033 12.970 23.558 1.00 64.00 194 PRO A C 1
ATOM 1518 O O . PRO A 1 194 ? -9.102 13.354 24.262 1.00 64.00 194 PRO A O 1
ATOM 1521 N N . LEU A 1 195 ? -9.864 12.474 22.333 1.00 66.19 195 LEU A N 1
ATOM 1522 C CA . LEU A 1 195 ? -8.568 12.451 21.660 1.00 66.19 195 LEU A CA 1
ATOM 1523 C C . LEU A 1 195 ? -8.265 13.832 21.083 1.00 66.19 195 LEU A C 1
ATOM 1525 O O . LEU A 1 195 ? -9.134 14.439 20.452 1.00 66.19 195 LEU A O 1
ATOM 1529 N N . ASP A 1 196 ? -7.034 14.295 21.279 1.00 66.06 196 ASP A N 1
ATOM 1530 C CA . ASP A 1 196 ? -6.518 15.477 20.596 1.00 66.06 196 ASP A CA 1
ATOM 1531 C C . ASP A 1 196 ? -6.330 15.142 19.108 1.00 66.06 196 ASP A C 1
ATOM 1533 O O . ASP A 1 196 ? -5.570 14.244 18.737 1.00 66.06 196 ASP A O 1
ATOM 1537 N N . THR A 1 197 ? -7.095 15.809 18.245 1.00 65.81 197 THR A N 1
ATOM 1538 C CA . THR A 1 197 ? -7.105 15.545 16.801 1.00 65.81 197 THR A CA 1
ATOM 1539 C C . THR A 1 197 ? -5.935 16.195 16.077 1.00 65.81 197 THR A C 1
ATOM 1541 O O . THR A 1 197 ? -5.575 15.749 14.982 1.00 65.81 197 THR A O 1
ATOM 1544 N N . ASP A 1 198 ? -5.310 17.198 16.688 1.00 65.25 198 ASP A N 1
ATOM 1545 C CA . ASP A 1 198 ? -4.396 18.106 15.997 1.00 65.25 198 ASP A CA 1
ATOM 1546 C C . ASP A 1 198 ? -2.939 17.626 16.077 1.00 65.25 198 ASP A C 1
ATOM 1548 O O . ASP A 1 198 ? -2.131 17.965 15.214 1.00 65.25 198 ASP A O 1
ATOM 1552 N N . LEU A 1 199 ? -2.621 16.757 17.044 1.00 64.25 199 LEU A N 1
ATOM 1553 C CA . LEU A 1 199 ? -1.269 16.256 17.317 1.00 64.25 199 LEU A CA 1
ATOM 1554 C C . LEU A 1 199 ? -1.181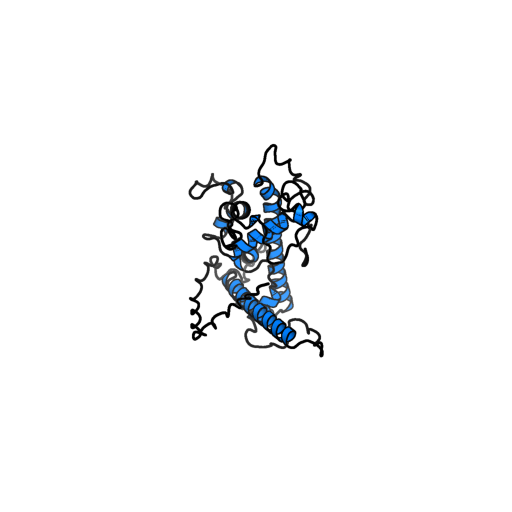 14.722 17.190 1.00 64.25 199 LEU A C 1
ATOM 1556 O O . LEU A 1 199 ? -1.860 13.988 17.916 1.00 64.25 199 LEU A O 1
ATOM 1560 N N . LYS A 1 200 ? -0.401 14.227 16.213 1.00 67.50 200 LYS A N 1
ATOM 1561 C CA . LYS A 1 200 ? -0.288 12.789 15.868 1.00 67.50 200 LYS A CA 1
ATOM 1562 C C . LYS A 1 200 ? 0.347 11.960 16.994 1.00 67.50 200 LYS A C 1
ATOM 1564 O O . LYS A 1 200 ? -0.122 10.863 17.261 1.00 67.50 200 LYS A O 1
ATOM 1569 N N . ASP A 1 201 ? 1.324 12.523 17.691 1.00 62.31 201 ASP A N 1
ATOM 1570 C CA . ASP A 1 201 ? 2.051 11.940 18.830 1.00 62.31 201 ASP A CA 1
ATOM 1571 C C . ASP A 1 201 ? 1.180 11.712 20.078 1.00 62.31 201 ASP A C 1
ATOM 1573 O O . ASP A 1 201 ? 1.547 10.973 20.979 1.00 62.31 201 ASP A O 1
ATOM 1577 N N . ARG A 1 202 ? -0.008 12.321 20.161 1.00 58.38 202 ARG A N 1
ATOM 1578 C CA . ARG A 1 202 ? -0.885 12.214 21.343 1.00 58.38 202 ARG A CA 1
ATOM 1579 C C . ARG A 1 202 ? -2.055 11.253 21.171 1.00 58.38 202 ARG A C 1
ATOM 1581 O O . ARG A 1 202 ? -2.999 11.285 21.965 1.00 58.38 202 ARG A O 1
ATOM 1588 N N . ARG A 1 203 ? -2.035 10.406 20.142 1.00 64.12 203 ARG A N 1
ATOM 1589 C CA . ARG A 1 203 ? -3.106 9.456 19.792 1.00 64.12 203 ARG A CA 1
ATOM 1590 C C . ARG A 1 203 ? -2.531 8.093 19.397 1.00 64.12 203 ARG A C 1
ATOM 1592 O O . ARG A 1 203 ? -1.332 7.955 19.229 1.00 64.12 203 ARG A O 1
ATOM 1599 N N . GLY A 1 204 ? -3.396 7.089 19.232 1.00 68.38 204 GLY A N 1
ATOM 1600 C CA . GLY A 1 204 ? -2.979 5.769 18.752 1.00 68.38 204 GLY A CA 1
ATOM 1601 C C . GLY A 1 204 ? -2.335 4.918 19.847 1.00 68.38 204 GLY A C 1
ATOM 1602 O O . GLY A 1 204 ? -2.890 4.865 20.950 1.00 68.38 204 GLY A O 1
ATOM 1603 N N . PHE A 1 205 ? -1.227 4.241 19.537 1.00 64.62 205 PHE A N 1
ATOM 1604 C CA . PHE A 1 205 ? -0.569 3.280 20.434 1.00 64.62 205 PHE A CA 1
ATOM 1605 C C . PHE A 1 205 ? 0.007 3.921 21.705 1.00 64.62 205 PHE A C 1
ATOM 1607 O O . PHE A 1 205 ? -0.053 3.309 22.765 1.00 64.62 205 PHE A O 1
ATOM 1614 N N . GLU A 1 206 ? 0.461 5.175 21.640 1.00 61.44 206 GLU A N 1
ATOM 1615 C CA . GLU A 1 206 ? 1.027 5.901 22.795 1.00 61.44 206 GLU A CA 1
ATOM 1616 C C . GLU A 1 206 ? -0.033 6.546 23.703 1.00 61.44 206 GLU A C 1
ATOM 1618 O O . GLU A 1 206 ? 0.251 7.017 24.805 1.00 61.44 206 GLU A O 1
ATOM 1623 N N . ASN A 1 207 ? -1.292 6.595 23.268 1.00 62.38 207 ASN A N 1
ATOM 1624 C CA . ASN A 1 207 ? -2.338 7.252 24.037 1.00 62.38 207 ASN A CA 1
ATOM 1625 C C . ASN A 1 207 ? -2.988 6.276 25.025 1.00 62.38 207 ASN A C 1
ATOM 1627 O O . ASN A 1 207 ? -3.556 5.269 24.625 1.00 62.38 207 ASN A O 1
ATOM 1631 N N . VAL A 1 208 ? -3.033 6.637 26.311 1.00 54.44 208 VAL A N 1
ATOM 1632 C CA . VAL A 1 208 ? -3.597 5.821 27.413 1.00 54.44 208 VAL A CA 1
ATOM 1633 C C . VAL A 1 208 ? -5.043 5.346 27.173 1.00 54.44 208 VAL A C 1
ATOM 1635 O O . VAL A 1 208 ? -5.513 4.425 27.830 1.00 54.44 208 VAL A O 1
ATOM 1638 N N . THR A 1 209 ? -5.783 5.963 26.252 1.00 51.72 209 THR A N 1
ATOM 1639 C CA . THR A 1 209 ? -7.186 5.649 25.931 1.00 51.72 209 THR A CA 1
ATOM 1640 C C . THR A 1 209 ? -7.346 4.776 24.693 1.00 51.72 209 THR A C 1
ATOM 1642 O O . THR A 1 209 ? -8.206 3.897 24.693 1.00 51.72 209 THR A O 1
ATOM 1645 N N . THR A 1 210 ? -6.548 4.992 23.644 1.00 55.84 210 THR A N 1
ATOM 1646 C CA . THR A 1 210 ? -6.580 4.171 22.413 1.00 55.84 210 THR A CA 1
ATOM 1647 C C . THR A 1 210 ? -5.546 3.047 22.397 1.00 55.84 210 THR A C 1
ATOM 1649 O O . THR A 1 210 ? -5.799 2.018 21.785 1.00 55.84 210 THR A O 1
ATOM 1652 N N . GLY A 1 211 ? -4.437 3.213 23.113 1.00 54.56 211 GLY A N 1
ATOM 1653 C CA . GLY A 1 211 ? -3.394 2.228 23.406 1.00 54.56 211 GLY A CA 1
ATOM 1654 C C . GLY A 1 211 ? -3.583 1.527 24.754 1.00 54.56 211 GLY A C 1
ATOM 1655 O O . GLY A 1 211 ? -2.721 0.771 25.183 1.00 54.56 211 GLY A O 1
ATOM 1656 N N . GLN A 1 212 ? -4.733 1.718 25.417 1.00 47.28 212 GLN A N 1
ATOM 1657 C CA . GLN A 1 212 ? -5.103 1.078 26.694 1.00 47.28 212 GLN A CA 1
ATOM 1658 C C . GLN A 1 212 ? -5.023 -0.464 26.659 1.00 47.28 212 GLN A C 1
ATOM 1660 O O . GLN A 1 212 ? -5.038 -1.113 27.700 1.00 47.28 212 GLN A O 1
ATOM 1665 N N . PHE A 1 213 ? -4.924 -1.042 25.460 1.00 49.50 213 PHE A N 1
ATOM 1666 C CA . PHE A 1 213 ? -4.663 -2.458 25.224 1.00 49.50 213 PHE A CA 1
ATOM 1667 C C . PHE A 1 213 ? -3.220 -2.892 25.571 1.00 49.50 213 PHE A C 1
ATOM 1669 O O . PHE A 1 213 ? -2.948 -4.083 25.606 1.00 49.50 213 PHE A O 1
ATOM 1676 N N . CYS A 1 214 ? -2.314 -1.956 25.872 1.00 53.25 214 CYS A N 1
ATOM 1677 C CA . CYS A 1 214 ? -0.877 -2.215 25.966 1.00 53.25 214 CYS A CA 1
ATOM 1678 C C . CYS A 1 214 ? -0.204 -1.561 27.188 1.00 53.25 214 CYS A C 1
ATOM 1680 O O . CYS A 1 214 ? 0.970 -1.231 27.110 1.00 53.25 214 CYS A O 1
ATOM 1682 N N . ALA A 1 215 ? -0.890 -1.363 28.323 1.00 51.78 215 ALA A N 1
ATOM 1683 C CA . ALA A 1 215 ? -0.226 -0.821 29.524 1.00 51.78 215 ALA A CA 1
ATOM 1684 C C . ALA A 1 215 ? 0.966 -1.699 29.967 1.00 51.78 215 ALA A C 1
ATOM 1686 O O . ALA A 1 215 ? 2.052 -1.191 30.196 1.00 51.78 215 ALA A O 1
ATOM 1687 N N . SER A 1 216 ? 0.795 -3.026 29.956 1.00 51.06 216 SER A N 1
ATOM 1688 C CA . SER A 1 216 ? 1.853 -4.000 30.271 1.00 51.06 216 SER A CA 1
ATOM 1689 C C . SER A 1 216 ? 2.981 -4.041 29.233 1.00 51.06 216 SER A C 1
ATOM 1691 O O . SER A 1 216 ? 4.124 -4.303 29.579 1.00 51.06 216 SER A O 1
ATOM 1693 N N . VAL A 1 217 ? 2.680 -3.753 27.965 1.00 57.19 217 VAL A N 1
ATOM 1694 C CA . VAL A 1 217 ? 3.692 -3.630 26.901 1.00 57.19 217 VAL A CA 1
ATOM 1695 C C . VAL A 1 217 ? 4.479 -2.328 27.068 1.00 57.19 217 VAL A C 1
ATOM 1697 O O . VAL A 1 217 ? 5.701 -2.326 26.995 1.00 57.19 217 VAL A O 1
ATOM 1700 N N . HIS A 1 218 ? 3.784 -1.223 27.345 1.00 56.28 218 HIS A N 1
ATOM 1701 C CA . HIS A 1 218 ? 4.388 0.090 27.566 1.00 56.28 218 HIS A CA 1
ATOM 1702 C C . HIS A 1 218 ? 5.285 0.108 28.813 1.00 56.28 218 HIS A C 1
ATOM 1704 O O . HIS A 1 218 ? 6.343 0.733 28.806 1.00 56.28 218 HIS A O 1
ATOM 1710 N N . ASP A 1 219 ? 4.884 -0.603 29.867 1.00 65.88 219 ASP A N 1
ATOM 1711 C CA . ASP A 1 219 ? 5.651 -0.716 31.109 1.00 65.88 219 ASP A CA 1
ATOM 1712 C C . ASP A 1 219 ? 6.791 -1.756 31.012 1.00 65.88 219 ASP A C 1
ATOM 1714 O O . ASP A 1 219 ? 7.584 -1.890 31.943 1.00 65.88 219 ASP A O 1
ATOM 1718 N N . GLY A 1 220 ? 6.922 -2.450 29.869 1.00 61.59 220 GLY A N 1
ATOM 1719 C CA . GLY A 1 220 ? 7.981 -3.430 29.599 1.00 61.59 220 GLY A CA 1
ATOM 1720 C C . GLY A 1 220 ? 7.764 -4.805 30.241 1.00 61.59 220 GLY A C 1
ATOM 1721 O O . GLY A 1 220 ? 8.663 -5.641 30.218 1.00 61.59 220 GLY A O 1
ATOM 1722 N N . ASP A 1 221 ? 6.577 -5.057 30.796 1.00 66.75 221 ASP A N 1
ATOM 1723 C CA . ASP A 1 221 ? 6.195 -6.332 31.414 1.00 66.75 221 ASP A CA 1
ATOM 1724 C C . ASP A 1 221 ? 5.828 -7.409 30.377 1.00 66.75 221 ASP A C 1
ATOM 1726 O O . ASP A 1 221 ? 5.713 -8.590 30.706 1.00 66.75 221 ASP A O 1
ATOM 1730 N N . THR A 1 222 ? 5.582 -7.018 29.126 1.00 70.06 222 THR A N 1
ATOM 1731 C CA . THR A 1 222 ? 5.252 -7.922 28.019 1.00 70.06 222 THR A CA 1
ATOM 1732 C C . THR A 1 222 ? 6.142 -7.609 26.828 1.00 70.06 222 THR A C 1
ATOM 1734 O O . THR A 1 222 ? 6.052 -6.529 26.248 1.00 70.06 222 THR A O 1
ATOM 1737 N N . GLU A 1 223 ? 7.000 -8.564 26.477 1.00 73.00 223 GLU A N 1
ATOM 1738 C CA . GLU A 1 223 ? 7.802 -8.512 25.259 1.00 73.00 223 GLU A CA 1
ATOM 1739 C C . GLU A 1 223 ? 6.887 -8.729 24.049 1.00 73.00 223 GLU A C 1
ATOM 1741 O O . GLU A 1 223 ? 6.131 -9.697 24.010 1.00 73.00 223 GLU A O 1
ATOM 1746 N N . VAL A 1 224 ? 6.934 -7.799 23.094 1.00 70.19 224 VAL A N 1
ATOM 1747 C CA . VAL A 1 224 ? 6.228 -7.899 21.813 1.00 70.19 224 VAL A CA 1
ATOM 1748 C C . VAL A 1 224 ? 7.214 -8.431 20.787 1.00 70.19 224 VAL A C 1
ATOM 1750 O O . VAL A 1 224 ? 8.272 -7.844 20.565 1.00 70.19 224 VAL A O 1
ATOM 1753 N N . THR A 1 225 ? 6.860 -9.546 20.172 1.00 75.69 225 THR A N 1
ATOM 1754 C CA . THR A 1 225 ? 7.638 -10.230 19.142 1.00 75.69 225 THR A CA 1
ATOM 1755 C C . THR A 1 225 ? 7.053 -9.966 17.753 1.00 75.69 225 THR A C 1
ATOM 1757 O O . THR A 1 225 ? 5.965 -9.408 17.612 1.00 75.69 225 THR A O 1
ATOM 1760 N N . ALA A 1 226 ? 7.751 -10.393 16.698 1.00 73.44 226 ALA A N 1
ATOM 1761 C CA . ALA A 1 226 ? 7.239 -10.295 15.326 1.00 73.44 226 ALA A CA 1
ATOM 1762 C C . ALA A 1 226 ? 5.963 -11.133 15.082 1.00 73.44 226 ALA A C 1
ATOM 1764 O O . ALA A 1 226 ? 5.261 -10.898 14.099 1.00 73.44 226 ALA A O 1
ATOM 1765 N N . ASP A 1 227 ? 5.651 -12.078 15.976 1.00 76.31 227 ASP A N 1
ATOM 1766 C CA . ASP A 1 227 ? 4.445 -12.908 15.918 1.00 76.31 227 ASP A CA 1
ATOM 1767 C C . ASP A 1 227 ? 3.226 -12.238 16.589 1.00 76.31 227 ASP A C 1
ATOM 1769 O O . ASP A 1 227 ? 2.091 -12.709 16.451 1.00 76.31 227 ASP A O 1
ATOM 1773 N N . ASP A 1 228 ? 3.432 -11.112 17.282 1.00 78.31 228 ASP A N 1
ATOM 1774 C CA . ASP A 1 228 ? 2.382 -10.375 17.976 1.00 78.31 228 ASP A CA 1
ATOM 1775 C C . ASP A 1 228 ? 1.706 -9.360 17.048 1.00 78.31 228 ASP A C 1
ATOM 1777 O O . ASP A 1 228 ? 2.159 -8.239 16.810 1.00 78.31 228 ASP A O 1
ATOM 1781 N N . TYR A 1 229 ? 0.553 -9.759 16.521 1.00 83.88 229 TYR A N 1
ATOM 1782 C CA . TYR A 1 229 ? -0.231 -8.927 15.619 1.00 83.88 229 TYR A CA 1
ATOM 1783 C C . TYR A 1 229 ? -1.064 -7.868 16.366 1.00 83.88 229 TYR A C 1
ATOM 1785 O O . TYR A 1 229 ? -1.726 -8.184 17.360 1.00 83.88 229 TYR A O 1
ATOM 1793 N N . PRO A 1 230 ? -1.165 -6.630 15.841 1.00 84.06 230 PRO A N 1
ATOM 1794 C CA . PRO A 1 230 ? -2.011 -5.597 16.427 1.00 84.06 230 PRO A CA 1
ATOM 1795 C C . PRO A 1 230 ? -3.477 -6.026 16.574 1.00 84.06 230 PRO A C 1
ATOM 1797 O O . PRO A 1 230 ? -4.101 -6.516 15.629 1.00 84.06 230 PRO A O 1
ATOM 1800 N N . SER A 1 231 ? -4.086 -5.735 17.727 1.00 84.38 231 SER A N 1
ATOM 1801 C CA . SER A 1 231 ? -5.468 -6.140 18.037 1.00 84.38 231 SER A CA 1
ATOM 1802 C C . SER A 1 231 ? -6.514 -5.617 17.045 1.00 84.38 231 SER A C 1
ATOM 1804 O O . SER 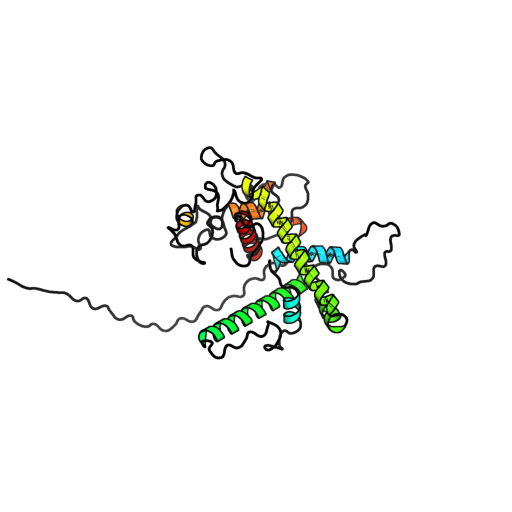A 1 231 ? -7.537 -6.265 16.831 1.00 84.38 231 SER A O 1
ATOM 1806 N N . PHE A 1 232 ? -6.258 -4.489 16.370 1.00 86.62 232 PHE A N 1
ATOM 1807 C CA . PHE A 1 232 ? -7.170 -3.944 15.357 1.00 86.62 232 PHE A CA 1
ATOM 1808 C C . PHE A 1 232 ? -7.326 -4.838 14.115 1.00 86.62 232 PHE A C 1
ATOM 1810 O O . PHE A 1 232 ? -8.264 -4.626 13.339 1.00 86.62 232 PHE A O 1
ATOM 1817 N N . LEU A 1 233 ? -6.428 -5.809 13.916 1.00 91.75 233 LEU A N 1
ATOM 1818 C CA . LEU A 1 233 ? -6.536 -6.820 12.866 1.00 91.75 233 LEU A CA 1
ATOM 1819 C C . LEU A 1 233 ? -7.608 -7.865 13.182 1.00 91.75 233 LEU A C 1
ATOM 1821 O O . LEU A 1 233 ? -8.144 -8.472 12.256 1.00 91.75 233 LEU A O 1
ATOM 1825 N N . TYR A 1 234 ? -7.969 -8.032 14.454 1.00 91.31 234 TYR A N 1
ATOM 1826 C CA . TYR A 1 234 ? -8.856 -9.091 14.915 1.00 91.31 234 TYR A CA 1
ATOM 1827 C C . TYR A 1 234 ? -10.287 -8.630 15.138 1.00 91.31 234 TYR A C 1
ATOM 1829 O O . TYR A 1 234 ? -10.541 -7.574 15.731 1.00 91.31 234 TYR A O 1
ATOM 1837 N N . ASP A 1 235 ? -11.234 -9.464 14.713 1.00 90.94 235 ASP A N 1
ATOM 1838 C CA . ASP A 1 235 ? -12.586 -9.423 15.256 1.00 90.94 235 ASP A CA 1
ATOM 1839 C C . ASP A 1 235 ? -12.554 -9.888 16.720 1.00 90.94 235 ASP A C 1
ATOM 1841 O O . ASP A 1 235 ? -12.203 -11.027 17.022 1.00 90.94 235 ASP A O 1
ATOM 1845 N N . GLN A 1 236 ? -12.893 -8.975 17.629 1.00 83.88 236 GLN A N 1
ATOM 1846 C CA . GLN A 1 236 ? -12.797 -9.190 19.073 1.00 83.88 236 GLN A CA 1
ATOM 1847 C C . GLN A 1 236 ? -13.823 -10.205 19.589 1.00 83.88 236 GLN A C 1
ATOM 1849 O O . GLN A 1 236 ? -13.616 -10.777 20.655 1.00 83.88 236 GLN A O 1
ATOM 1854 N N . ASP A 1 237 ? -14.905 -10.434 18.841 1.00 88.25 237 ASP A N 1
ATOM 1855 C CA . ASP A 1 237 ? -15.921 -11.424 19.200 1.00 88.25 237 ASP A CA 1
ATOM 1856 C C . ASP A 1 237 ? -15.540 -12.840 18.716 1.00 88.25 237 ASP A C 1
ATOM 1858 O O . ASP A 1 237 ? -16.073 -13.827 19.226 1.00 88.25 237 ASP A O 1
ATOM 1862 N N . GLU A 1 238 ? -14.624 -12.955 17.742 1.00 91.31 238 GLU A N 1
ATOM 1863 C CA . GLU A 1 238 ? -14.175 -14.235 17.166 1.00 91.31 238 GLU A CA 1
ATOM 1864 C C . GLU A 1 238 ? -12.774 -14.673 17.631 1.00 91.31 238 GLU A C 1
ATOM 1866 O O . GLU A 1 238 ? -12.441 -15.848 17.467 1.00 91.31 238 GLU A O 1
ATOM 1871 N N . TYR A 1 239 ? -11.957 -13.762 18.176 1.00 88.31 239 TYR A N 1
ATOM 1872 C CA . TYR A 1 239 ? -10.573 -14.045 18.571 1.00 88.31 239 TYR A CA 1
ATOM 1873 C C . TYR A 1 239 ? -10.475 -15.188 19.592 1.00 88.31 239 TYR A C 1
ATOM 1875 O O . TYR A 1 239 ? -11.176 -15.211 20.606 1.00 88.31 239 TYR A O 1
ATOM 1883 N N . ASP A 1 240 ? -9.558 -16.116 19.327 1.00 87.12 240 ASP A N 1
ATOM 1884 C CA . ASP A 1 240 ? -9.287 -17.286 20.153 1.00 87.12 240 ASP A CA 1
ATOM 1885 C C . ASP A 1 240 ? -7.767 -17.435 20.328 1.00 87.12 240 ASP A C 1
ATOM 1887 O O . ASP A 1 240 ? -7.071 -17.665 19.338 1.00 87.12 240 ASP A O 1
ATOM 1891 N N . PRO A 1 241 ? -7.219 -17.313 21.550 1.00 85.69 241 PRO A N 1
ATOM 1892 C CA . PRO A 1 241 ? -5.775 -17.415 21.770 1.00 85.69 241 PRO A CA 1
ATOM 1893 C C . PRO A 1 241 ? -5.212 -18.807 21.440 1.00 85.69 241 PRO A C 1
ATOM 1895 O O . PRO A 1 241 ? -4.030 -18.924 21.133 1.00 85.69 241 PRO A O 1
ATOM 1898 N N . GLU A 1 242 ? -6.043 -19.855 21.443 1.00 88.88 242 GLU A N 1
ATOM 1899 C CA . GLU A 1 242 ? -5.640 -21.215 21.050 1.00 88.88 242 GLU A CA 1
ATOM 1900 C C . GLU A 1 242 ? -5.783 -21.454 19.532 1.00 88.88 242 GLU A C 1
ATOM 1902 O O . GLU A 1 242 ? -5.367 -22.492 19.013 1.00 88.88 242 GLU A O 1
ATOM 1907 N N . ALA A 1 243 ? -6.390 -20.506 18.809 1.00 89.38 243 ALA A N 1
ATOM 1908 C CA . ALA A 1 243 ? -6.609 -20.538 17.366 1.00 89.38 243 ALA A CA 1
ATOM 1909 C C . ALA A 1 243 ? -6.500 -19.118 16.787 1.00 89.38 243 ALA A C 1
ATOM 1911 O O . ALA A 1 243 ? -7.500 -18.491 16.425 1.00 89.38 243 ALA A O 1
ATOM 1912 N N . ILE A 1 244 ? -5.261 -18.618 16.718 1.00 86.12 244 ILE A N 1
ATOM 1913 C CA . ILE A 1 244 ? -4.920 -17.236 16.338 1.00 86.12 244 ILE A CA 1
ATOM 1914 C C . ILE A 1 244 ? -5.377 -16.832 14.930 1.00 86.12 244 ILE A C 1
ATOM 1916 O O . ILE A 1 244 ? -5.317 -15.668 14.572 1.00 86.12 244 ILE A O 1
ATOM 1920 N N . ASP A 1 245 ? -5.820 -17.764 14.093 1.00 90.00 245 ASP A N 1
ATOM 1921 C CA . ASP A 1 245 ? -6.386 -17.478 12.777 1.00 90.00 245 ASP A CA 1
ATOM 1922 C C . ASP A 1 245 ? -7.852 -17.014 12.850 1.00 90.00 245 ASP A C 1
ATOM 1924 O O . ASP A 1 245 ? -8.352 -16.352 11.931 1.00 90.00 245 ASP A O 1
ATOM 1928 N N . LYS A 1 246 ? -8.561 -17.314 13.947 1.00 92.12 246 LYS A N 1
ATOM 1929 C CA . LYS A 1 246 ? -9.953 -16.896 14.130 1.00 92.12 246 LYS A CA 1
ATOM 1930 C C . LYS A 1 246 ? -10.062 -15.387 14.308 1.00 92.12 246 LYS A C 1
ATOM 1932 O O . LYS A 1 246 ? -9.363 -14.768 15.105 1.00 92.12 246 LYS A O 1
ATOM 1937 N N . GLY A 1 247 ? -10.956 -14.782 13.530 1.00 89.00 247 GLY A N 1
ATOM 1938 C CA . GLY A 1 247 ? -11.133 -13.334 13.507 1.00 89.00 247 GLY A CA 1
ATOM 1939 C C . GLY A 1 247 ? -9.969 -12.558 12.876 1.00 89.00 247 GLY A C 1
ATOM 1940 O O . GLY A 1 247 ? -10.068 -11.334 12.782 1.00 89.00 247 GLY A O 1
ATOM 1941 N N . PHE A 1 248 ? -8.894 -13.211 12.414 1.00 93.19 248 PHE A N 1
ATOM 1942 C CA . PHE A 1 248 ? -7.741 -12.523 11.831 1.00 93.19 248 PHE A CA 1
ATOM 1943 C C . PHE A 1 248 ? -8.112 -11.788 10.533 1.00 93.19 248 PHE A C 1
ATOM 1945 O O . PHE A 1 248 ? -8.868 -12.294 9.698 1.00 93.19 248 PHE A O 1
ATOM 1952 N N . LEU A 1 249 ? -7.586 -10.569 10.372 1.00 93.62 249 LEU A N 1
ATOM 1953 C CA . LEU A 1 249 ? -7.886 -9.629 9.282 1.00 93.62 249 LEU A CA 1
ATOM 1954 C C . LEU A 1 249 ? -9.378 -9.260 9.138 1.00 93.62 249 LEU A C 1
ATOM 1956 O O . LEU A 1 249 ? -9.832 -8.863 8.059 1.00 93.62 249 LEU A O 1
ATOM 1960 N N . ARG A 1 250 ? -10.154 -9.369 10.224 1.00 92.06 250 ARG A N 1
ATOM 1961 C CA . ARG A 1 250 ? -11.595 -9.048 10.268 1.00 92.06 250 ARG A CA 1
ATOM 1962 C C . ARG A 1 250 ? -11.953 -7.949 11.260 1.00 92.06 250 ARG A C 1
ATOM 1964 O O . ARG A 1 250 ? -13.130 -7.620 11.398 1.00 92.06 250 ARG A O 1
ATOM 1971 N N . GLY A 1 251 ? -10.961 -7.335 11.901 1.00 90.94 251 GLY A N 1
ATOM 1972 C CA . GLY A 1 251 ? -11.204 -6.323 12.919 1.00 90.94 251 GLY A CA 1
ATOM 1973 C C . GLY A 1 251 ? -12.071 -5.156 12.446 1.00 90.94 251 GLY A C 1
ATOM 1974 O O . GLY A 1 251 ? -11.948 -4.639 11.331 1.00 90.94 251 GLY A O 1
ATOM 1975 N N . ALA A 1 252 ? -12.971 -4.710 13.324 1.00 90.44 252 ALA A N 1
ATOM 1976 C CA . ALA A 1 252 ? -13.961 -3.690 12.990 1.00 90.44 252 ALA A CA 1
ATOM 1977 C C . ALA A 1 252 ? -13.315 -2.372 12.527 1.00 90.44 252 ALA A C 1
ATOM 1979 O O . ALA A 1 252 ? -13.826 -1.724 11.610 1.00 90.44 252 ALA A O 1
ATOM 1980 N N . LEU A 1 253 ? -12.181 -1.985 13.128 1.00 89.44 253 LEU A N 1
ATOM 1981 C CA . LEU A 1 253 ? -11.431 -0.795 12.725 1.00 89.44 253 LEU A CA 1
ATOM 1982 C C . LEU A 1 253 ? -10.867 -0.939 11.309 1.00 89.44 253 LEU A C 1
ATOM 1984 O O . LEU A 1 253 ? -11.071 -0.044 10.490 1.00 89.44 253 LEU A O 1
ATOM 1988 N N . LEU A 1 254 ? -10.245 -2.080 11.001 1.00 93.25 254 LEU A N 1
ATOM 1989 C CA . LEU A 1 254 ? -9.715 -2.400 9.675 1.00 93.25 254 LEU A CA 1
ATOM 1990 C C . LEU A 1 254 ? -10.814 -2.296 8.602 1.00 93.25 254 LEU A C 1
ATOM 1992 O O . LEU A 1 254 ? -10.657 -1.596 7.599 1.00 93.25 254 LEU A O 1
ATOM 1996 N N . VAL A 1 255 ? -11.978 -2.905 8.857 1.00 92.75 255 VAL A N 1
ATOM 1997 C CA . VAL A 1 255 ? -13.141 -2.860 7.954 1.00 92.75 255 VAL A CA 1
ATOM 1998 C C . VAL A 1 255 ? -13.679 -1.435 7.790 1.00 92.75 255 VAL A C 1
ATOM 2000 O O . VAL A 1 255 ? -14.029 -1.027 6.678 1.00 92.75 255 VAL A O 1
ATOM 2003 N N . MET A 1 256 ? -13.760 -0.657 8.875 1.00 92.06 256 MET A N 1
ATOM 2004 C CA . MET A 1 256 ? -14.198 0.739 8.814 1.00 92.06 256 MET A CA 1
ATOM 2005 C C . MET A 1 256 ? -13.230 1.592 7.993 1.00 92.06 256 MET A C 1
ATOM 2007 O O . MET A 1 256 ? -13.693 2.354 7.144 1.00 92.06 256 MET A O 1
ATOM 2011 N N . CYS A 1 257 ? -11.918 1.442 8.176 1.00 93.31 257 CYS A N 1
ATOM 2012 C CA . CYS A 1 257 ? -10.901 2.162 7.408 1.00 93.31 257 CYS A CA 1
ATOM 2013 C C . CYS A 1 257 ? -10.963 1.809 5.917 1.00 93.31 257 CYS A C 1
ATOM 2015 O O . CYS A 1 257 ? -11.050 2.719 5.091 1.00 93.31 257 CYS A O 1
ATOM 2017 N N . PHE A 1 258 ? -11.070 0.519 5.572 1.00 93.81 258 PHE A N 1
ATOM 2018 C CA . PHE A 1 258 ? -11.265 0.083 4.185 1.00 93.81 258 PHE A CA 1
ATOM 2019 C C . PHE A 1 258 ? -12.497 0.748 3.554 1.00 93.81 258 PHE A C 1
ATOM 2021 O O . PHE A 1 258 ? -12.409 1.390 2.507 1.00 93.81 258 PHE A O 1
ATOM 2028 N N . LYS A 1 259 ? -13.661 0.646 4.211 1.00 92.19 259 LYS A N 1
ATOM 2029 C CA . LYS A 1 259 ? -14.911 1.238 3.708 1.00 92.19 259 LYS A CA 1
ATOM 2030 C C . LYS A 1 259 ? -14.801 2.752 3.567 1.00 92.19 259 LYS A C 1
ATOM 2032 O O . LYS A 1 259 ? -15.373 3.317 2.644 1.00 92.19 259 LYS A O 1
ATOM 2037 N N . SER A 1 260 ? -14.088 3.411 4.467 1.00 91.56 260 SER A N 1
ATOM 2038 C CA . SER A 1 260 ? -13.948 4.866 4.456 1.00 91.56 260 SER A CA 1
ATOM 2039 C C . SER A 1 260 ? -13.108 5.349 3.290 1.00 91.56 260 SER A C 1
ATOM 2041 O O . SER A 1 260 ? -13.505 6.301 2.620 1.00 91.56 260 SER A O 1
ATOM 2043 N N . LEU A 1 261 ? -12.004 4.653 3.017 1.00 92.00 261 LEU A N 1
ATOM 2044 C CA . LEU A 1 261 ? -11.125 4.963 1.901 1.00 92.00 261 LEU A CA 1
ATOM 2045 C C . LEU A 1 261 ? -11.791 4.616 0.563 1.00 92.00 261 LEU A C 1
ATOM 2047 O O . LEU A 1 261 ? -11.952 5.474 -0.303 1.00 92.00 261 LEU A O 1
ATOM 2051 N N . PHE A 1 262 ? -12.268 3.378 0.417 1.00 90.62 262 PHE A N 1
ATOM 2052 C CA . PHE A 1 262 ? -12.718 2.867 -0.877 1.00 90.62 262 PHE A CA 1
ATOM 2053 C C . PHE A 1 262 ? -14.181 3.154 -1.206 1.00 90.62 262 PHE A C 1
ATOM 2055 O O . PHE A 1 262 ? -14.506 3.324 -2.381 1.00 90.62 262 PHE A O 1
ATOM 2062 N N . LEU A 1 263 ? -15.059 3.231 -0.201 1.00 89.75 263 LEU A N 1
ATOM 2063 C CA . LEU A 1 263 ? -16.503 3.470 -0.366 1.00 89.75 263 LEU A CA 1
ATOM 2064 C C . LEU A 1 263 ? -16.939 4.850 0.151 1.00 89.75 263 LEU A C 1
ATOM 2066 O O . LEU A 1 263 ? -18.086 5.250 -0.046 1.00 89.75 263 LEU A O 1
ATOM 2070 N N . GLY A 1 264 ? -16.049 5.585 0.813 1.00 88.00 264 GLY A N 1
ATOM 2071 C CA . GLY A 1 264 ? -16.303 6.899 1.390 1.00 88.00 264 GLY A CA 1
ATOM 2072 C C . GLY A 1 264 ? -16.702 6.868 2.880 1.00 88.00 264 GLY A C 1
ATOM 2073 O O . GLY A 1 264 ? -17.398 5.949 3.331 1.00 88.00 264 GLY A O 1
ATOM 2074 N N . PRO A 1 265 ? -16.370 7.922 3.659 1.00 86.44 265 PRO A N 1
ATOM 2075 C CA . PRO A 1 265 ? -16.511 7.944 5.123 1.00 86.44 265 PRO A CA 1
ATOM 2076 C C . PRO A 1 265 ? -17.935 7.678 5.631 1.00 86.44 265 PRO A C 1
ATOM 2078 O O . PRO A 1 265 ? -18.144 7.116 6.706 1.00 86.44 265 PRO A O 1
ATOM 2081 N N . ARG A 1 266 ? -18.953 8.061 4.850 1.00 84.31 266 ARG A N 1
ATOM 2082 C CA . ARG A 1 266 ? -20.371 7.854 5.195 1.00 84.31 266 ARG A CA 1
ATOM 2083 C C . ARG A 1 266 ? -20.794 6.383 5.162 1.00 84.31 266 ARG A C 1
ATOM 2085 O O . ARG A 1 266 ? -21.839 6.045 5.719 1.00 84.31 266 ARG A O 1
ATOM 2092 N N . ASN A 1 267 ? -20.025 5.525 4.497 1.00 85.81 267 ASN A N 1
ATOM 2093 C CA . ASN A 1 267 ? -20.292 4.095 4.394 1.00 85.81 267 ASN A CA 1
ATOM 2094 C C . ASN A 1 267 ? -19.512 3.271 5.433 1.00 85.81 267 ASN A C 1
ATOM 2096 O O . ASN A 1 267 ? -19.833 2.099 5.616 1.00 85.81 267 ASN A O 1
ATOM 2100 N N . ALA A 1 268 ? -18.584 3.884 6.182 1.00 87.62 268 ALA A N 1
ATOM 2101 C CA . ALA A 1 268 ? -17.733 3.231 7.182 1.00 87.62 268 ALA A CA 1
ATOM 2102 C C . ALA A 1 268 ? -18.505 2.317 8.150 1.00 87.62 268 ALA A C 1
ATOM 2104 O O . ALA A 1 268 ? -18.189 1.141 8.301 1.00 87.62 268 ALA A O 1
ATOM 2105 N N . LYS A 1 269 ? -19.577 2.850 8.753 1.00 84.44 269 LYS A N 1
ATOM 2106 C CA . LYS A 1 269 ? -20.395 2.166 9.774 1.00 84.44 269 LYS A CA 1
ATOM 2107 C C . LYS A 1 269 ? -21.637 1.471 9.205 1.00 84.44 269 LYS A C 1
ATOM 2109 O O . LYS A 1 269 ? -22.495 1.016 9.958 1.00 84.44 269 LYS A O 1
ATOM 2114 N N . LYS A 1 270 ? -21.802 1.423 7.878 1.00 82.94 270 LYS A N 1
ATOM 2115 C CA . LYS A 1 270 ? -22.963 0.762 7.270 1.00 82.94 270 LYS A CA 1
ATOM 2116 C C . LYS A 1 270 ? -22.745 -0.749 7.190 1.00 82.94 270 LYS A C 1
ATOM 2118 O O . LYS A 1 270 ? -21.680 -1.223 6.786 1.00 82.94 270 LYS A O 1
ATOM 2123 N N . HIS A 1 271 ? -23.792 -1.499 7.524 1.00 76.19 271 HIS A N 1
ATOM 2124 C CA . HIS A 1 271 ? -23.880 -2.929 7.232 1.00 76.19 271 HIS A CA 1
ATOM 2125 C C . HIS A 1 271 ? -24.133 -3.167 5.739 1.00 76.19 271 HIS A C 1
ATOM 2127 O O . HIS A 1 271 ? -24.666 -2.292 5.046 1.00 76.19 271 HIS A O 1
ATOM 2133 N N . ALA A 1 272 ? -23.760 -4.357 5.265 1.00 68.31 272 ALA A N 1
ATOM 2134 C CA . ALA A 1 272 ? -23.982 -4.784 3.888 1.00 68.31 272 ALA A CA 1
ATOM 2135 C C . ALA A 1 272 ? -25.466 -4.643 3.489 1.00 68.31 272 ALA A C 1
ATOM 2137 O O . ALA A 1 272 ? -26.363 -4.879 4.296 1.00 68.31 272 ALA A O 1
ATOM 2138 N N . GLY A 1 273 ? -25.724 -4.214 2.250 1.00 62.56 273 GLY A N 1
ATOM 2139 C CA . GLY A 1 273 ? -27.080 -4.084 1.698 1.00 62.56 273 GLY A CA 1
ATOM 2140 C C . GLY A 1 273 ? -27.818 -2.773 2.007 1.00 62.56 273 GLY A C 1
ATOM 2141 O O . GLY A 1 273 ? -28.895 -2.543 1.458 1.00 62.56 273 GLY A O 1
ATOM 2142 N N . LYS A 1 274 ? -27.266 -1.866 2.829 1.00 65.62 274 LYS A N 1
ATOM 2143 C CA . LYS A 1 274 ? -27.832 -0.510 2.979 1.00 65.62 274 LYS A CA 1
ATOM 2144 C C . LYS A 1 274 ? -27.467 0.361 1.772 1.00 65.62 274 LYS A C 1
ATOM 2146 O O . LYS A 1 274 ? -26.297 0.448 1.412 1.00 65.62 274 LYS A O 1
ATOM 2151 N N . LYS A 1 275 ? -28.462 1.040 1.183 1.00 58.75 275 LYS A N 1
ATOM 2152 C CA . LYS A 1 275 ? -28.282 1.916 0.009 1.00 58.75 275 LYS A CA 1
ATOM 2153 C C . LYS A 1 275 ? -27.195 2.982 0.240 1.00 58.75 275 LYS A C 1
ATOM 2155 O O . LYS A 1 275 ? -27.064 3.551 1.335 1.00 58.75 275 LYS A O 1
ATOM 2160 N N . GLU A 1 276 ? -26.422 3.259 -0.808 1.00 59.47 276 GLU A N 1
ATOM 2161 C CA . GLU A 1 276 ? -25.549 4.432 -0.871 1.00 59.47 276 GLU A CA 1
ATOM 2162 C C . GLU A 1 276 ? -26.399 5.711 -0.804 1.00 59.47 276 GLU A C 1
ATOM 2164 O O . GLU A 1 276 ? -27.526 5.755 -1.299 1.00 59.47 276 GLU A O 1
ATOM 2169 N N . ASN A 1 277 ? -25.887 6.745 -0.133 1.00 54.25 277 ASN A N 1
ATOM 2170 C CA . ASN A 1 277 ? -26.617 8.002 0.013 1.00 54.25 277 ASN A CA 1
ATOM 2171 C C . ASN A 1 277 ? -26.196 8.979 -1.088 1.00 54.25 277 ASN A C 1
ATOM 2173 O O . ASN A 1 277 ? -25.081 9.487 -1.022 1.00 54.25 277 ASN A O 1
ATOM 2177 N N . GLY A 1 278 ? -27.138 9.316 -1.974 1.00 57.47 278 GLY A N 1
ATOM 2178 C CA . GLY A 1 278 ? -27.160 10.530 -2.800 1.00 57.47 278 GLY A CA 1
ATOM 2179 C C . GLY A 1 278 ? -26.088 10.661 -3.897 1.00 57.47 278 GLY A C 1
ATOM 2180 O O . GLY A 1 278 ? -25.102 9.930 -3.903 1.00 57.47 278 GLY A O 1
ATOM 2181 N N . PRO A 1 279 ? -26.270 11.611 -4.834 1.00 49.81 279 PRO A N 1
ATOM 2182 C CA . PRO A 1 279 ? -25.294 11.906 -5.879 1.00 49.81 279 PRO A CA 1
ATOM 2183 C C . PRO A 1 279 ? -24.067 12.590 -5.257 1.00 49.81 279 PRO A C 1
ATOM 2185 O O . PRO A 1 279 ? -24.105 13.770 -4.910 1.00 49.81 279 PRO A O 1
ATOM 2188 N N . GLY A 1 280 ? -22.993 11.829 -5.055 1.00 64.62 280 GLY A N 1
ATOM 2189 C CA . GLY A 1 280 ? -21.692 12.313 -4.592 1.00 64.62 280 GLY A CA 1
ATOM 2190 C C . GLY A 1 280 ? -20.587 12.014 -5.604 1.00 64.62 280 GLY A C 1
ATOM 2191 O O . GLY A 1 280 ? -20.829 11.392 -6.637 1.00 64.62 280 GLY A O 1
ATOM 2192 N N . LYS A 1 281 ? -19.357 12.446 -5.300 1.00 74.19 281 LYS A N 1
ATOM 2193 C CA . LYS A 1 281 ? -18.159 12.013 -6.037 1.00 74.19 281 LYS A CA 1
ATOM 2194 C C . LYS A 1 281 ? -18.101 10.480 -6.028 1.00 74.19 281 LYS A C 1
ATOM 2196 O O . LYS A 1 281 ? -18.343 9.883 -4.980 1.00 74.19 281 LYS A O 1
ATOM 2201 N N . LEU A 1 282 ? -17.775 9.875 -7.174 1.00 80.38 282 LEU A N 1
ATOM 2202 C CA . LEU A 1 282 ? -17.587 8.426 -7.279 1.00 80.38 282 LEU A CA 1
ATOM 2203 C C . LEU A 1 282 ? -16.594 7.948 -6.216 1.00 80.38 282 LEU A C 1
ATOM 2205 O O . LEU A 1 282 ? -15.555 8.583 -6.003 1.00 80.38 282 LEU A O 1
ATOM 2209 N N . SER A 1 283 ? -16.925 6.840 -5.558 1.00 85.81 283 SER A N 1
ATOM 2210 C CA . SER A 1 283 ? -16.019 6.190 -4.615 1.00 85.81 283 SER A CA 1
ATOM 2211 C C . SER A 1 283 ? -14.774 5.668 -5.342 1.00 85.81 283 SER A C 1
ATOM 2213 O O . SER A 1 283 ? -14.803 5.483 -6.561 1.00 85.81 283 SER A O 1
ATOM 2215 N N . LEU A 1 284 ? -13.663 5.425 -4.635 1.00 86.75 284 LEU A N 1
ATOM 2216 C CA . LEU A 1 284 ? -12.476 4.844 -5.281 1.00 86.75 284 LEU A CA 1
ATOM 2217 C C . LEU A 1 284 ? -12.802 3.461 -5.853 1.00 86.75 284 LEU A C 1
ATOM 2219 O O . LEU A 1 284 ? -12.391 3.151 -6.969 1.00 86.75 284 LEU A O 1
ATOM 2223 N N . ALA A 1 285 ? -13.623 2.677 -5.148 1.00 87.25 285 ALA A N 1
ATOM 2224 C CA . ALA A 1 285 ? -14.081 1.390 -5.647 1.00 87.25 285 ALA A CA 1
ATOM 2225 C C . ALA A 1 285 ? -14.869 1.519 -6.960 1.00 87.25 285 ALA A C 1
ATOM 2227 O O . ALA A 1 285 ? -14.632 0.753 -7.886 1.00 87.25 285 ALA A O 1
ATOM 2228 N N . GLN A 1 286 ? -15.747 2.519 -7.084 1.00 86.38 286 GLN A N 1
ATOM 2229 C CA . GLN A 1 286 ? -16.467 2.793 -8.333 1.00 86.38 286 GLN A CA 1
ATOM 2230 C C . GLN A 1 286 ? -15.532 3.309 -9.430 1.00 86.38 286 GLN A C 1
ATOM 2232 O O . GLN A 1 286 ? -15.591 2.836 -10.561 1.00 86.38 286 GLN A O 1
ATOM 2237 N N . LYS A 1 287 ? -14.655 4.264 -9.097 1.00 83.50 287 LYS A N 1
ATOM 2238 C CA . LYS A 1 287 ? -13.722 4.893 -10.042 1.00 83.50 287 LYS A CA 1
ATOM 2239 C C . LYS A 1 287 ? -12.784 3.870 -10.684 1.00 83.50 287 LYS A C 1
ATOM 2241 O O . LYS A 1 287 ? -12.457 4.010 -11.857 1.00 83.50 287 LYS A O 1
ATOM 2246 N N . TYR A 1 288 ? -12.363 2.869 -9.918 1.00 81.12 288 TYR A N 1
ATOM 2247 C CA . TYR A 1 288 ? -11.369 1.884 -10.339 1.00 81.12 288 TYR A CA 1
ATOM 2248 C C . TYR A 1 288 ? -11.925 0.462 -10.458 1.00 81.12 288 TYR A C 1
ATOM 2250 O O . TYR A 1 288 ? -11.162 -0.492 -10.563 1.00 81.12 288 TYR A O 1
ATOM 2258 N N . ASN A 1 289 ? -13.253 0.322 -10.465 1.00 83.44 289 ASN A N 1
ATOM 2259 C CA . ASN A 1 289 ? -13.960 -0.947 -10.633 1.00 83.44 289 ASN A CA 1
ATOM 2260 C C . ASN A 1 289 ? -13.518 -2.056 -9.650 1.00 83.44 289 ASN A C 1
ATOM 2262 O O . ASN A 1 289 ? -13.403 -3.228 -10.009 1.00 83.44 289 ASN A O 1
ATOM 2266 N N . ILE A 1 290 ? -13.276 -1.689 -8.389 1.00 85.25 290 ILE A N 1
ATOM 2267 C CA . ILE A 1 290 ? -12.969 -2.641 -7.318 1.00 85.25 290 ILE A CA 1
ATOM 2268 C C . ILE A 1 290 ? -14.283 -3.286 -6.877 1.00 85.25 290 ILE A C 1
ATOM 2270 O O . ILE A 1 290 ? -15.087 -2.684 -6.165 1.00 85.25 290 ILE A O 1
ATOM 2274 N N . THR A 1 291 ? -14.502 -4.521 -7.316 1.00 86.31 291 THR A N 1
ATOM 2275 C CA . THR A 1 291 ? -15.727 -5.291 -7.042 1.00 86.31 291 THR A CA 1
ATOM 2276 C C . THR A 1 291 ? -15.562 -6.301 -5.907 1.00 86.31 291 THR A C 1
ATOM 2278 O O . THR A 1 291 ? -16.552 -6.754 -5.334 1.00 86.31 291 THR A O 1
ATOM 2281 N N . SER A 1 292 ? -14.321 -6.618 -5.541 1.00 88.19 292 SER A N 1
ATOM 2282 C CA . SER A 1 292 ? -13.976 -7.533 -4.455 1.00 88.19 292 SER A CA 1
ATOM 2283 C C . SER A 1 292 ? -12.743 -7.047 -3.704 1.00 88.19 292 SER A C 1
ATOM 2285 O O . SER A 1 292 ? -11.828 -6.484 -4.304 1.00 88.19 292 SER A O 1
ATOM 2287 N N . VAL A 1 293 ? -12.694 -7.322 -2.403 1.00 89.94 293 VAL A N 1
ATOM 2288 C CA . VAL A 1 293 ? -11.517 -7.056 -1.572 1.00 89.94 293 VAL A CA 1
ATOM 2289 C C . VAL A 1 293 ? -10.499 -8.179 -1.776 1.00 89.94 293 VAL A C 1
ATOM 2291 O O . VAL A 1 293 ? -10.838 -9.350 -1.619 1.00 89.94 293 VAL A O 1
ATOM 2294 N N . THR A 1 294 ? -9.266 -7.832 -2.143 1.00 90.44 294 THR A N 1
ATOM 2295 C CA . THR A 1 294 ? -8.156 -8.782 -2.326 1.00 90.44 294 THR A CA 1
ATOM 2296 C C . THR A 1 294 ? -7.283 -8.847 -1.068 1.00 90.44 294 THR A C 1
ATOM 2298 O O . THR A 1 294 ? -7.277 -7.891 -0.291 1.00 90.44 294 THR A O 1
ATOM 2301 N N . PRO A 1 295 ? -6.485 -9.914 -0.870 1.00 91.00 295 PRO A N 1
ATOM 2302 C CA . PRO A 1 295 ? -5.515 -9.963 0.227 1.00 91.00 295 PRO A CA 1
ATOM 2303 C C . PRO A 1 295 ? -4.552 -8.763 0.245 1.00 91.00 295 PRO A C 1
ATOM 2305 O O . PRO A 1 295 ? -4.310 -8.203 1.308 1.00 91.00 295 PRO A O 1
ATOM 2308 N N . ARG A 1 296 ? -4.088 -8.295 -0.927 1.00 90.06 296 ARG A N 1
ATOM 2309 C CA . ARG A 1 296 ? -3.254 -7.081 -1.047 1.00 90.06 296 ARG A CA 1
ATOM 2310 C C . ARG A 1 296 ? -3.961 -5.829 -0.537 1.00 90.06 296 ARG A C 1
ATOM 2312 O O . ARG A 1 296 ? -3.354 -5.063 0.194 1.00 90.06 296 ARG A O 1
ATOM 2319 N N . LEU A 1 297 ? -5.245 -5.646 -0.850 1.00 92.25 297 LEU A N 1
ATOM 2320 C CA . LEU A 1 297 ? -6.023 -4.516 -0.328 1.00 92.25 297 LEU A CA 1
ATOM 2321 C C . LEU A 1 297 ? -6.174 -4.570 1.198 1.00 92.25 297 LEU A C 1
ATOM 2323 O O . LEU A 1 297 ? -6.157 -3.529 1.850 1.00 92.25 297 LEU A O 1
ATOM 2327 N N . ILE A 1 298 ? -6.325 -5.767 1.769 1.00 93.81 298 ILE A N 1
ATOM 2328 C CA . ILE A 1 298 ? -6.408 -5.950 3.224 1.00 93.81 298 ILE A CA 1
ATOM 2329 C C . ILE A 1 298 ? -5.068 -5.600 3.874 1.00 93.81 298 ILE A C 1
ATOM 2331 O O . ILE A 1 298 ? -5.048 -4.791 4.799 1.00 93.81 298 ILE A O 1
ATOM 2335 N N . ALA A 1 299 ? -3.967 -6.156 3.359 1.00 93.00 299 ALA A N 1
ATOM 2336 C CA . ALA A 1 299 ? -2.617 -5.867 3.835 1.00 93.00 299 ALA A CA 1
ATOM 2337 C C . ALA A 1 299 ? -2.288 -4.371 3.715 1.00 93.00 299 ALA A C 1
ATOM 2339 O O . ALA A 1 299 ? -1.817 -3.762 4.669 1.00 93.00 299 ALA A O 1
ATOM 2340 N N . TYR A 1 300 ? -2.639 -3.754 2.587 1.00 93.12 300 TYR A N 1
ATOM 2341 C CA . TYR A 1 300 ? -2.475 -2.323 2.361 1.00 93.12 300 TYR A CA 1
ATOM 2342 C C . TYR A 1 300 ? -3.186 -1.487 3.433 1.00 93.12 300 TYR A C 1
ATOM 2344 O O . TYR A 1 300 ? -2.563 -0.652 4.084 1.00 93.12 300 TYR A O 1
ATOM 2352 N N . ILE A 1 301 ? -4.477 -1.742 3.689 1.00 94.44 301 ILE A N 1
ATOM 2353 C CA . ILE A 1 301 ? -5.204 -1.024 4.746 1.00 94.44 301 ILE A CA 1
ATOM 2354 C C . ILE A 1 301 ? -4.623 -1.322 6.130 1.00 94.44 301 ILE A C 1
ATOM 2356 O O . ILE A 1 301 ? -4.572 -0.414 6.953 1.00 94.44 301 ILE A O 1
ATOM 2360 N N . ALA A 1 302 ? -4.183 -2.550 6.404 1.00 93.44 302 ALA A N 1
ATOM 2361 C CA . ALA A 1 302 ? -3.559 -2.891 7.678 1.00 93.44 302 ALA A CA 1
ATOM 2362 C C . ALA A 1 302 ? -2.307 -2.042 7.937 1.00 93.44 302 ALA A C 1
ATOM 2364 O O . ALA A 1 302 ? -2.203 -1.427 8.997 1.00 93.44 302 ALA A O 1
ATOM 2365 N N . VAL A 1 303 ? -1.425 -1.936 6.940 1.00 92.31 303 VAL A N 1
ATOM 2366 C CA . VAL A 1 303 ? -0.208 -1.116 6.992 1.00 92.31 303 VAL A CA 1
ATOM 2367 C C . VAL A 1 303 ? -0.550 0.367 7.173 1.00 92.31 303 VAL A C 1
ATOM 2369 O O . VAL A 1 303 ? 0.004 1.027 8.052 1.00 92.31 303 VAL A O 1
ATOM 2372 N N . LEU A 1 304 ? -1.536 0.883 6.430 1.00 92.12 304 LEU A N 1
ATOM 2373 C CA . LEU A 1 304 ? -2.002 2.262 6.597 1.00 92.12 304 LEU A CA 1
ATOM 2374 C C . LEU A 1 304 ? -2.539 2.542 8.004 1.00 92.12 304 LEU A C 1
ATOM 2376 O O . LEU A 1 304 ? -2.228 3.574 8.598 1.00 92.12 304 LEU A O 1
ATOM 2380 N N . VAL A 1 305 ? -3.381 1.648 8.530 1.00 90.75 305 VAL A N 1
ATOM 2381 C CA . VAL A 1 305 ? -3.970 1.804 9.864 1.00 90.75 305 VAL A CA 1
ATOM 2382 C C . VAL A 1 305 ? -2.881 1.743 10.923 1.00 90.75 305 VAL A C 1
ATOM 2384 O O . VAL A 1 305 ? -2.874 2.602 11.798 1.00 90.75 305 VAL A O 1
ATOM 2387 N N . HIS A 1 306 ? -1.936 0.808 10.810 1.00 88.06 306 HIS A N 1
ATOM 2388 C CA . HIS A 1 306 ? -0.793 0.724 11.714 1.00 88.06 306 HIS A CA 1
ATOM 2389 C C . HIS A 1 306 ? -0.031 2.054 11.780 1.00 88.06 306 HIS A C 1
ATOM 2391 O O . HIS A 1 306 ? 0.098 2.644 12.850 1.00 88.06 306 HIS A O 1
ATOM 2397 N N . PHE A 1 307 ? 0.364 2.602 10.630 1.00 86.69 307 PHE A N 1
ATOM 2398 C CA . PHE A 1 307 ? 1.122 3.854 10.569 1.00 86.69 307 PHE A CA 1
ATOM 2399 C C . PHE A 1 307 ? 0.351 5.085 11.056 1.00 86.69 307 PHE A C 1
ATOM 2401 O O . PHE A 1 307 ? 0.926 6.025 11.612 1.00 86.69 307 PHE A O 1
ATOM 2408 N N . VAL A 1 308 ? -0.963 5.109 10.840 1.00 85.75 308 VAL A N 1
ATOM 2409 C CA . VAL A 1 308 ? -1.831 6.181 11.338 1.00 85.75 308 VAL A CA 1
ATOM 2410 C C . VAL A 1 308 ? -1.985 6.123 12.866 1.00 85.75 308 VAL A C 1
ATOM 2412 O O . VAL A 1 308 ? -2.223 7.161 13.485 1.00 85.75 308 VAL A O 1
ATOM 2415 N N . LEU A 1 309 ? -1.870 4.933 13.463 1.00 81.19 309 LEU A N 1
ATOM 2416 C CA . LEU A 1 309 ? -1.916 4.718 14.913 1.00 81.19 309 LEU A CA 1
ATOM 2417 C C . LEU A 1 309 ? -0.541 4.818 15.591 1.00 81.19 309 LEU A C 1
ATOM 2419 O O . LEU A 1 309 ? -0.487 4.936 16.813 1.00 81.19 309 LEU A O 1
ATOM 2423 N N . ASN A 1 310 ? 0.543 4.789 14.821 1.00 78.94 310 ASN A N 1
ATOM 2424 C CA . ASN A 1 3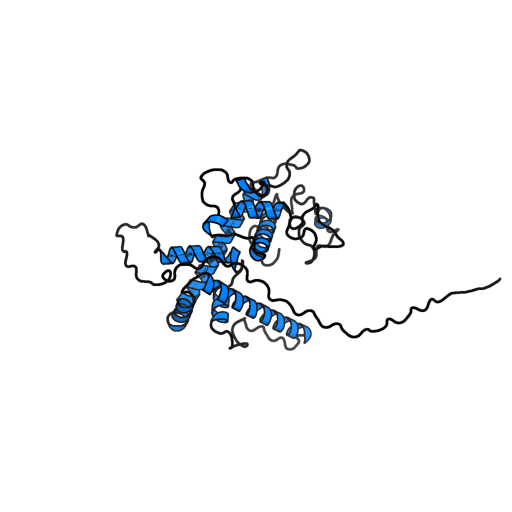10 ? 1.902 5.054 15.284 1.00 78.94 310 ASN A CA 1
ATOM 2425 C C . ASN A 1 310 ? 2.135 6.579 15.445 1.00 78.94 310 ASN A C 1
ATOM 2427 O O . ASN A 1 310 ? 1.468 7.383 14.789 1.00 78.94 310 ASN A O 1
ATOM 2431 N N . SER A 1 311 ? 3.062 6.989 16.313 1.00 73.19 311 SER A N 1
ATOM 2432 C CA . SER A 1 311 ? 3.494 8.375 16.546 1.00 73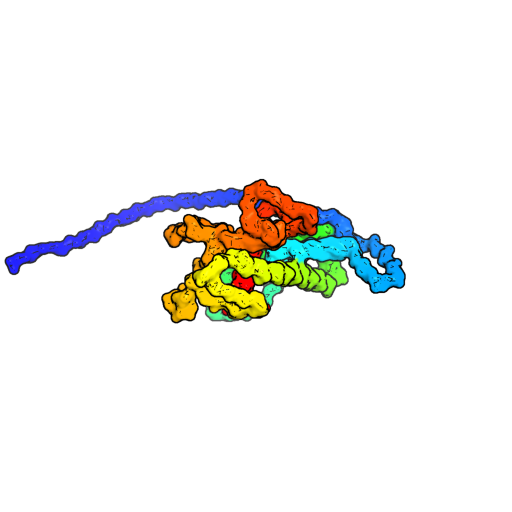.19 311 SER A CA 1
ATOM 2433 C C . SER A 1 311 ? 4.512 8.887 15.516 1.00 73.19 311 SER A C 1
ATOM 2435 O O . SER A 1 311 ? 4.667 10.102 15.363 1.00 73.19 311 SER A O 1
ATOM 2437 N N . GLN A 1 312 ? 5.161 8.000 14.754 1.00 73.88 312 GLN A N 1
ATOM 2438 C CA . GLN A 1 312 ? 6.164 8.371 13.751 1.00 73.88 312 GLN A CA 1
ATOM 2439 C C . GLN A 1 312 ? 5.673 9.423 12.748 1.00 73.88 312 GLN A C 1
ATOM 2441 O O . GLN A 1 312 ? 4.591 9.319 12.165 1.00 73.88 312 GLN A O 1
ATOM 2446 N N . ALA A 1 313 ? 6.507 10.428 12.476 1.00 70.19 313 ALA A N 1
ATOM 2447 C CA . ALA A 1 313 ? 6.189 11.483 11.511 1.00 70.19 313 ALA A CA 1
ATOM 2448 C C . ALA A 1 313 ? 6.317 11.021 10.048 1.00 70.19 313 ALA A C 1
ATOM 2450 O O . ALA A 1 313 ? 5.619 11.532 9.172 1.00 70.19 313 ALA A O 1
ATOM 2451 N N . GLN A 1 314 ? 7.196 10.055 9.792 1.00 73.25 314 GLN A N 1
ATOM 2452 C CA . GLN A 1 314 ? 7.524 9.532 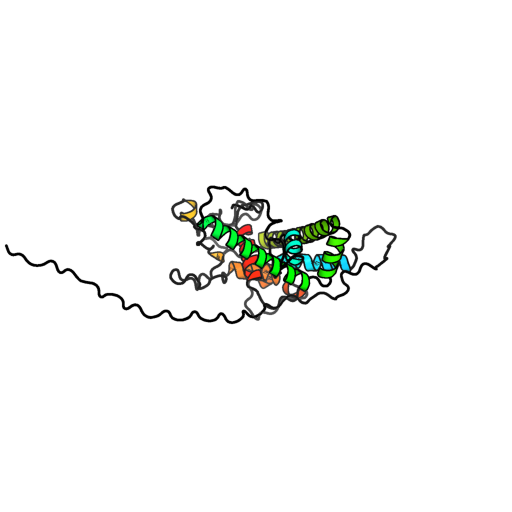8.471 1.00 73.25 314 GLN A CA 1
ATOM 2453 C C . GLN A 1 314 ? 7.802 8.036 8.566 1.00 73.25 314 GLN A C 1
ATOM 2455 O O . GLN A 1 314 ? 8.134 7.544 9.638 1.00 73.25 314 GLN A O 1
ATOM 2460 N N . TRP A 1 315 ? 7.694 7.341 7.441 1.00 69.12 315 TRP A N 1
ATOM 2461 C CA . TRP A 1 315 ? 8.058 5.933 7.354 1.00 69.12 315 TRP A CA 1
ATOM 2462 C C . TRP A 1 315 ? 9.565 5.764 7.530 1.00 69.12 315 TRP A C 1
ATOM 2464 O O . TRP A 1 315 ? 10.349 6.496 6.922 1.00 69.12 315 TRP A O 1
ATOM 2474 N N . ALA A 1 316 ? 9.956 4.789 8.338 1.00 64.94 316 ALA A N 1
ATOM 2475 C CA . ALA A 1 316 ? 11.330 4.344 8.492 1.00 64.94 316 ALA A CA 1
ATOM 2476 C C . ALA A 1 316 ? 11.381 2.817 8.351 1.00 64.94 316 ALA A C 1
ATOM 2478 O O . ALA A 1 316 ? 10.369 2.139 8.498 1.00 64.94 316 ALA A O 1
ATOM 2479 N N . GLN A 1 317 ? 12.558 2.271 8.033 1.00 53.69 317 GLN A N 1
ATOM 2480 C CA . GLN A 1 317 ? 12.756 0.814 7.990 1.00 53.69 317 GLN A CA 1
ATOM 2481 C C . GLN A 1 317 ? 12.725 0.162 9.379 1.00 53.69 317 GLN A C 1
ATOM 2483 O O . GLN A 1 317 ? 12.657 -1.059 9.469 1.00 53.69 317 GLN A O 1
ATOM 2488 N N . ILE A 1 318 ? 12.807 0.960 10.442 1.00 52.53 318 ILE A N 1
ATOM 2489 C CA . ILE A 1 318 ? 12.780 0.514 11.831 1.00 52.53 318 ILE A CA 1
ATOM 2490 C C . ILE A 1 318 ? 11.745 1.376 12.538 1.00 52.53 318 ILE A C 1
ATOM 2492 O O . ILE A 1 318 ? 11.780 2.603 12.377 1.00 52.53 318 ILE A O 1
ATOM 2496 N N . ASP A 1 319 ? 10.832 0.719 13.255 1.00 43.56 319 ASP A N 1
ATOM 2497 C CA . ASP A 1 319 ? 9.782 1.398 14.004 1.00 43.56 319 ASP A CA 1
ATOM 2498 C C . ASP A 1 319 ? 10.283 2.090 15.283 1.00 43.56 319 ASP A C 1
ATOM 2500 O O . ASP A 1 319 ? 11.221 1.561 15.923 1.00 43.56 319 ASP A O 1
#

InterPro domains:
  IPR046521 Protein of unknown function DUF6698 [PF20414] (167-318)

pLDDT: mean 73.38, std 20.4, range [30.36, 96.0]

Secondary structure (DSSP, 8-state):
---------PPPPP--PPPPPPP-PPPPPPPPPPPPPPTTTT--------SSS-----HHHHHHHHHHTTHHHHT-TT--HHHHHHHHH-TTS-TTSSS------TT--HHHHHHHHHHHHHHHHHHHHHHHHHHHHSTTHHHHHHHHHHH-HHHHHHHHHHHHHHHHHHHHHHHHHHHHHGGGTS--BTTBPPP-SS-GGGSGGGSTTTSGGGHHHHTTSSPPPTT---GGGS-TTT-BTTBTTTTTT--HHHHHHHHHHHT-GGGTTPPTTPPP-SS-SPPHHHHTT--S--HHHHHHHHHHHHHHHS--SS--S--

Organism: Grifola frondosa (NCBI:txid5627)

Foldseek 3Di:
DDDDDDDDDDDDDDDDDDDDDDDDDDDDPDPDAFQADPQCLPDPDDPDDDPDDDDDDDSSNVLLLVLLLCCLQGQNLQDQQLVLLVLQVCVDDDPPDDDDPPPPPVPDDPVRVVVVVVVVVVVSVSSNVSNVSSCRSYRPVNVVSVCCVPPPVVVNVVSSVSSNVSSVVSLVVLLVQLLQLLQVVDDDDPLADRFDSPALLQFACNDCRNVVVQPCVVVVVDDDDPPDDDPQQADPVQDDPVCRVTRGNVHLSLQLSLCCQQVNNVCSPDDPPDDDDDDDPDGNCRVRVVPDRDPSNSVSSSVSVVVSNDNDPDDDPPD